Protein AF-A0A944NUC6-F1 (afdb_monomer_lite)

Secondary structure (DSSP, 8-state):
--S-PPPTT---SS--HHHHHHHHHHHHHTT---SS---TTSHHHHHHHHHHHHHHHT--TT--------HHHHHHHHHTTB--EEPTTT-SEE--B-TT------------SEEEEE---STTS-HHHHTTTT-EEESSSPPTT-STTTSTT---EEEEP---HHHHHHHHHHHHHHHHHHHHHHHHHHHHHHHHHHHHHHHHH-

pLDDT: mean 84.46, std 10.83, range [43.16, 95.19]

Structure (mmCIF, N/CA/C/O backbone):
data_AF-A0A944NUC6-F1
#
_entry.id   AF-A0A944NUC6-F1
#
loop_
_atom_site.group_PDB
_atom_site.id
_atom_site.type_symbol
_atom_site.label_atom_id
_atom_site.label_alt_id
_atom_site.label_comp_id
_atom_site.label_asym_id
_atom_site.label_entity_id
_atom_site.label_seq_id
_atom_site.pdbx_PDB_ins_code
_atom_site.Cartn_x
_atom_site.Cartn_y
_atom_site.Cartn_z
_atom_site.occupancy
_atom_site.B_iso_or_equiv
_atom_site.auth_seq_id
_atom_site.auth_comp_id
_atom_site.auth_asym_id
_atom_site.auth_atom_id
_atom_site.pdbx_PDB_model_num
ATOM 1 N N . MET A 1 1 ? 20.958 -6.343 -6.997 1.00 46.28 1 MET A N 1
ATOM 2 C CA . MET A 1 1 ? 20.683 -6.403 -8.445 1.00 46.28 1 MET A CA 1
ATOM 3 C C . MET A 1 1 ? 20.862 -5.013 -9.021 1.00 46.28 1 MET A C 1
ATOM 5 O O . MET A 1 1 ? 19.959 -4.197 -8.927 1.00 46.28 1 MET A O 1
ATOM 9 N N . GLY A 1 2 ? 22.048 -4.734 -9.545 1.00 62.09 2 GLY A N 1
ATOM 10 C CA . GLY A 1 2 ? 22.354 -3.5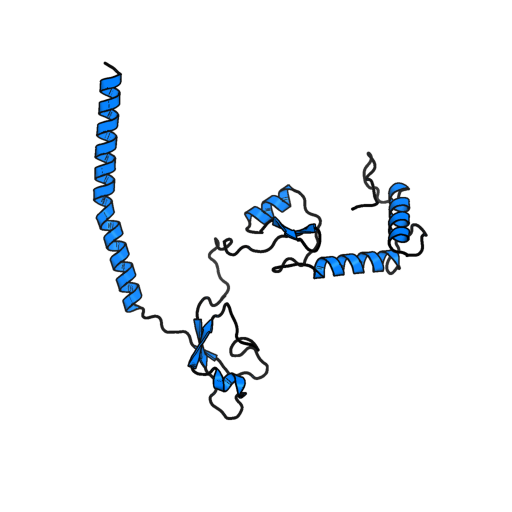20 -10.291 1.00 62.09 2 GLY A CA 1
ATOM 11 C C . GLY A 1 2 ? 23.604 -3.801 -11.112 1.00 62.09 2 GLY A C 1
ATOM 12 O O . GLY A 1 2 ? 24.539 -4.387 -10.578 1.00 62.09 2 GLY A O 1
ATOM 13 N N . PHE A 1 3 ? 23.583 -3.474 -12.403 1.00 78.38 3 PHE A N 1
ATOM 14 C CA . PHE A 1 3 ? 24.744 -3.628 -13.293 1.00 78.38 3 PHE A CA 1
ATOM 15 C C . PHE A 1 3 ? 25.654 -2.391 -13.282 1.00 78.38 3 PHE A C 1
ATOM 17 O O . PHE A 1 3 ? 26.691 -2.398 -13.932 1.00 78.38 3 PHE A O 1
ATOM 24 N N . TYR A 1 4 ? 25.244 -1.329 -12.578 1.00 80.94 4 TYR A N 1
ATOM 25 C CA . TYR A 1 4 ? 25.973 -0.071 -12.474 1.00 80.94 4 TYR A CA 1
ATOM 26 C C . TYR A 1 4 ? 26.653 0.038 -11.112 1.00 80.94 4 TYR A C 1
ATOM 28 O O . TYR A 1 4 ? 25.987 0.000 -10.074 1.00 80.94 4 TYR A O 1
ATOM 36 N N . GLU A 1 5 ? 27.970 0.197 -11.136 1.00 78.88 5 GLU A N 1
ATOM 37 C CA . GLU A 1 5 ? 28.780 0.525 -9.969 1.00 78.88 5 GLU A CA 1
ATOM 38 C C . GLU A 1 5 ? 29.063 2.026 -9.997 1.00 78.88 5 GLU A C 1
ATOM 40 O O . GLU A 1 5 ? 29.609 2.538 -10.975 1.00 78.88 5 GLU A O 1
ATOM 45 N N . VAL A 1 6 ? 28.644 2.736 -8.946 1.00 79.62 6 VAL A N 1
ATOM 46 C CA . VAL A 1 6 ? 28.823 4.190 -8.857 1.00 79.62 6 VAL A CA 1
ATOM 47 C C . VAL A 1 6 ? 30.314 4.488 -8.667 1.00 79.62 6 VAL A C 1
ATOM 49 O O . VAL A 1 6 ? 30.884 4.026 -7.678 1.00 79.62 6 VAL A O 1
ATOM 52 N N . PRO A 1 7 ? 30.953 5.257 -9.565 1.00 80.75 7 PRO A N 1
ATOM 53 C CA . PRO A 1 7 ? 32.351 5.643 -9.406 1.00 80.75 7 PRO A CA 1
ATOM 54 C C . PRO A 1 7 ? 32.568 6.572 -8.201 1.00 80.75 7 PRO A C 1
ATOM 56 O O . PRO A 1 7 ? 31.659 7.305 -7.808 1.00 80.75 7 PRO A O 1
ATOM 59 N N . ASP A 1 8 ? 33.798 6.634 -7.678 1.00 80.44 8 ASP A N 1
ATOM 60 C CA . ASP A 1 8 ? 34.169 7.472 -6.517 1.00 80.44 8 ASP A CA 1
ATOM 61 C C . ASP A 1 8 ? 33.830 8.969 -6.680 1.00 80.44 8 ASP A C 1
ATOM 63 O O . ASP A 1 8 ? 33.650 9.690 -5.700 1.00 80.44 8 ASP A O 1
ATOM 67 N N . TRP A 1 9 ? 33.739 9.450 -7.920 1.00 77.12 9 TRP A N 1
ATOM 68 C CA . TRP A 1 9 ? 33.444 10.841 -8.274 1.00 77.12 9 TRP A CA 1
ATOM 69 C C . TRP A 1 9 ? 31.947 11.121 -8.524 1.00 77.12 9 TRP A C 1
ATOM 71 O O . TRP A 1 9 ? 31.584 12.251 -8.847 1.00 77.12 9 TRP A O 1
ATOM 81 N N . GLY A 1 10 ? 31.070 10.133 -8.313 1.00 76.00 10 GLY A N 1
ATOM 82 C CA . GLY A 1 10 ? 29.612 10.273 -8.398 1.00 76.00 10 GLY A CA 1
ATOM 83 C C . GLY A 1 10 ? 29.039 10.179 -9.818 1.00 76.00 10 GLY A C 1
ATOM 84 O O . GLY A 1 10 ? 29.759 9.980 -10.786 1.00 76.00 10 GLY A O 1
ATOM 85 N N . MET A 1 11 ? 27.712 10.296 -9.954 1.00 76.19 11 MET A N 1
ATOM 86 C CA . MET A 1 11 ? 27.051 10.305 -11.269 1.00 76.19 11 MET A CA 1
ATOM 87 C C . MET A 1 11 ? 27.157 11.684 -11.931 1.00 76.19 11 MET A C 1
ATOM 89 O O . MET A 1 11 ? 26.741 12.687 -11.351 1.00 76.19 11 MET A O 1
ATOM 93 N N . THR A 1 12 ? 27.664 11.727 -13.164 1.00 76.38 12 THR A N 1
ATOM 94 C CA . THR A 1 12 ? 27.666 12.933 -14.007 1.00 76.38 12 THR A CA 1
ATOM 95 C C . THR A 1 12 ? 26.425 13.023 -14.888 1.00 76.38 12 THR A C 1
ATOM 97 O O . THR A 1 12 ? 25.766 12.031 -15.180 1.00 76.38 12 THR A O 1
ATOM 100 N N . GLU A 1 13 ? 26.138 14.231 -15.373 1.00 77.25 13 GLU A N 1
ATOM 101 C CA . GLU A 1 13 ? 25.104 14.492 -16.386 1.00 77.25 13 GLU A CA 1
ATOM 102 C C . GLU A 1 13 ? 25.438 13.889 -17.766 1.00 77.25 13 GLU A C 1
ATOM 104 O O . GLU A 1 13 ? 24.554 13.683 -18.597 1.00 77.25 13 GLU A O 1
ATOM 109 N N . PHE A 1 14 ? 26.713 13.565 -17.998 1.00 80.00 14 PHE A N 1
ATOM 110 C CA . PHE A 1 14 ? 27.183 12.887 -19.199 1.00 80.00 14 PHE A CA 1
ATOM 111 C C . PHE A 1 14 ? 27.312 11.381 -18.951 1.00 80.00 14 PHE A C 1
ATOM 113 O O . PHE A 1 14 ? 27.876 10.996 -17.923 1.00 80.00 14 PHE A O 1
ATOM 120 N N . PRO A 1 15 ? 26.857 10.533 -19.894 1.00 80.31 15 PRO A N 1
ATOM 121 C CA . PRO A 1 15 ? 27.066 9.095 -19.817 1.00 80.31 15 PRO A CA 1
ATOM 122 C C . PRO A 1 15 ? 28.557 8.763 -19.767 1.00 80.31 15 PRO A C 1
ATOM 124 O O . PRO A 1 15 ? 29.322 9.162 -20.649 1.00 80.31 15 PRO A O 1
ATOM 127 N N . ASP A 1 16 ? 28.958 8.008 -18.754 1.00 85.50 16 ASP A N 1
ATOM 128 C CA . ASP A 1 16 ? 30.321 7.530 -18.580 1.00 85.50 16 ASP A CA 1
ATOM 129 C C . ASP A 1 16 ? 30.466 6.065 -19.023 1.00 85.50 16 ASP A C 1
ATOM 131 O O . ASP A 1 16 ? 29.503 5.399 -19.417 1.00 85.50 16 ASP A O 1
ATOM 135 N N . ARG A 1 17 ? 31.699 5.541 -18.996 1.00 87.88 17 ARG A N 1
ATOM 136 C CA . ARG A 1 17 ? 31.959 4.147 -19.394 1.00 87.88 17 ARG A CA 1
ATOM 137 C C . ARG A 1 17 ? 31.218 3.149 -18.508 1.00 87.88 17 ARG A C 1
ATOM 139 O O . ARG A 1 17 ? 30.648 2.205 -19.044 1.00 87.88 17 ARG A O 1
ATOM 146 N N . ALA A 1 18 ? 31.186 3.384 -17.194 1.00 87.88 18 ALA A N 1
ATOM 147 C CA . ALA A 1 18 ? 30.512 2.498 -16.252 1.00 87.88 18 ALA A CA 1
ATOM 148 C C . ALA A 1 18 ? 29.012 2.385 -16.567 1.00 87.88 18 ALA A C 1
ATOM 150 O O . ALA A 1 18 ? 28.465 1.283 -16.570 1.00 87.88 18 ALA A O 1
ATOM 151 N N . LEU A 1 19 ? 28.352 3.495 -16.917 1.00 87.25 19 LEU A N 1
ATOM 152 C CA . LEU A 1 19 ? 26.937 3.488 -17.280 1.00 87.25 19 LEU A CA 1
ATOM 153 C C . LEU A 1 19 ? 26.707 2.770 -18.610 1.00 87.25 19 LEU A C 1
ATOM 155 O O . LEU A 1 19 ? 25.783 1.968 -18.726 1.00 87.25 19 LEU A O 1
ATOM 159 N N . ILE A 1 20 ? 27.554 3.020 -19.609 1.00 91.12 20 ILE A N 1
ATOM 160 C CA . ILE A 1 20 ? 27.450 2.365 -20.921 1.00 91.12 20 ILE A CA 1
ATOM 161 C C . ILE A 1 20 ? 27.622 0.846 -20.785 1.00 91.12 20 ILE A C 1
ATOM 163 O O . ILE A 1 20 ? 26.850 0.081 -21.369 1.00 91.12 20 ILE A O 1
ATOM 167 N N . ASP A 1 21 ? 28.596 0.395 -19.998 1.00 92.81 21 ASP A N 1
ATOM 168 C CA . ASP A 1 21 ? 28.842 -1.031 -19.775 1.00 92.81 21 ASP A CA 1
ATOM 169 C C . ASP A 1 21 ? 27.716 -1.681 -18.955 1.00 92.81 21 ASP A C 1
ATOM 171 O O . ASP A 1 21 ? 27.313 -2.815 -19.243 1.00 92.81 21 ASP A O 1
ATOM 175 N N . ALA A 1 22 ? 27.112 -0.940 -18.021 1.00 91.06 22 ALA A N 1
ATOM 176 C CA . ALA A 1 22 ? 25.904 -1.368 -17.322 1.00 91.06 22 ALA A CA 1
ATOM 177 C C . ALA A 1 22 ? 24.711 -1.538 -18.280 1.00 91.06 22 ALA A C 1
ATOM 179 O O . ALA A 1 22 ? 24.008 -2.549 -18.211 1.00 91.06 22 ALA A O 1
ATOM 180 N N . ILE A 1 23 ? 24.504 -0.597 -19.212 1.00 92.19 23 ILE A N 1
ATOM 181 C CA . ILE A 1 23 ? 23.442 -0.687 -20.228 1.00 92.19 23 ILE A CA 1
ATOM 182 C C . ILE A 1 23 ? 23.675 -1.901 -21.132 1.00 92.19 23 ILE A C 1
ATOM 184 O O . ILE A 1 23 ? 22.739 -2.663 -21.368 1.00 92.19 23 ILE A O 1
ATOM 188 N N . ARG A 1 24 ? 24.910 -2.141 -21.591 1.00 93.62 24 ARG A N 1
ATOM 189 C CA . ARG A 1 24 ? 25.240 -3.332 -22.398 1.00 93.62 24 ARG A CA 1
ATOM 190 C C . ARG A 1 24 ? 24.974 -4.626 -21.643 1.00 93.62 24 ARG A C 1
ATOM 192 O O . ARG A 1 2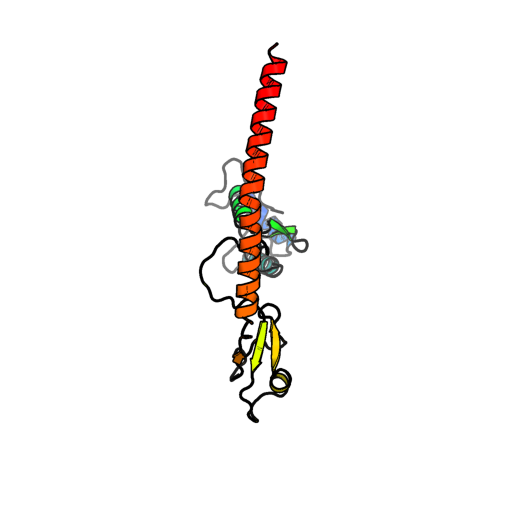4 ? 24.409 -5.557 -22.211 1.00 93.62 24 ARG A O 1
ATOM 199 N N . SER A 1 25 ? 25.348 -4.674 -20.368 1.00 94.38 25 SER A N 1
ATOM 200 C CA . SER A 1 25 ? 25.112 -5.835 -19.507 1.00 94.38 25 SER A CA 1
ATOM 201 C C . SER A 1 25 ? 23.618 -6.099 -19.328 1.00 94.38 25 SER A C 1
ATOM 203 O O . SER A 1 25 ? 23.173 -7.236 -19.472 1.00 94.38 25 SER A O 1
ATOM 205 N N . PHE A 1 26 ? 22.825 -5.046 -19.105 1.00 93.44 26 PHE A N 1
ATOM 206 C CA . PHE A 1 26 ? 21.367 -5.138 -19.039 1.00 93.44 26 PHE A CA 1
ATOM 207 C C . PHE A 1 26 ? 20.762 -5.623 -20.361 1.00 93.44 26 PHE A C 1
ATOM 209 O O . PHE A 1 26 ? 19.933 -6.531 -20.357 1.00 93.44 26 PHE A O 1
ATOM 216 N N . GLN A 1 27 ? 21.184 -5.053 -21.490 1.00 94.88 27 GLN A N 1
ATOM 217 C CA . GLN A 1 27 ? 20.711 -5.453 -22.815 1.00 94.88 27 GLN A CA 1
ATOM 218 C C . GLN A 1 27 ? 21.014 -6.924 -23.089 1.00 94.88 27 GLN A C 1
ATOM 220 O O . GLN A 1 27 ? 20.117 -7.672 -23.468 1.00 94.88 27 GLN A O 1
ATOM 225 N N . HIS A 1 28 ? 22.246 -7.358 -22.818 1.00 95.12 28 HIS A N 1
ATOM 226 C CA . HIS A 1 28 ? 22.660 -8.747 -22.980 1.00 95.12 28 HIS A CA 1
ATOM 227 C C . HIS A 1 28 ? 21.847 -9.691 -22.083 1.00 95.12 28 HIS A C 1
ATOM 229 O O . HIS A 1 28 ? 21.341 -10.707 -22.553 1.00 95.12 28 HIS A O 1
ATOM 235 N N . ALA A 1 29 ? 21.675 -9.346 -20.803 1.00 93.00 29 ALA A N 1
ATOM 236 C CA . ALA A 1 29 ? 20.932 -10.161 -19.841 1.00 93.00 29 ALA A CA 1
ATOM 237 C C . ALA A 1 29 ? 19.447 -10.330 -20.204 1.00 93.00 29 ALA A C 1
ATOM 239 O O . ALA A 1 29 ? 18.843 -11.337 -19.844 1.00 93.00 29 ALA A O 1
ATOM 240 N N . ASN A 1 30 ? 18.870 -9.365 -20.922 1.00 91.94 30 ASN A N 1
ATOM 241 C CA . ASN A 1 30 ? 17.457 -9.360 -21.297 1.00 91.94 30 ASN A CA 1
ATOM 242 C C . ASN A 1 30 ? 17.216 -9.694 -22.777 1.00 91.94 30 ASN A C 1
ATOM 244 O O . ASN A 1 30 ? 16.098 -9.533 -23.261 1.00 91.94 30 ASN A O 1
ATOM 248 N N . GLY A 1 31 ? 18.243 -10.164 -23.497 1.00 94.06 31 GLY A N 1
ATOM 249 C CA . GLY A 1 31 ? 18.125 -10.568 -24.902 1.00 94.06 31 GLY A CA 1
ATOM 250 C C . GLY A 1 31 ? 17.817 -9.419 -25.867 1.00 94.06 31 GLY A C 1
ATOM 251 O O . GLY A 1 31 ? 17.269 -9.661 -26.939 1.00 94.06 31 GLY A O 1
ATOM 252 N N . LEU A 1 32 ? 18.147 -8.183 -25.487 1.00 94.25 32 LEU A N 1
ATOM 253 C CA . LEU A 1 32 ? 17.948 -6.981 -26.297 1.00 94.25 32 LEU A CA 1
ATOM 254 C C . LEU A 1 32 ? 19.165 -6.721 -27.190 1.00 94.25 32 LEU A C 1
ATOM 256 O O . LEU A 1 32 ? 20.244 -7.295 -27.003 1.00 94.25 32 LEU A O 1
ATOM 260 N N . ARG A 1 33 ? 19.034 -5.778 -28.128 1.00 93.19 33 ARG A N 1
ATOM 261 C CA . ARG A 1 33 ? 20.178 -5.322 -28.921 1.00 93.19 33 ARG A CA 1
ATOM 262 C C . ARG A 1 33 ? 21.258 -4.694 -28.029 1.00 93.19 33 ARG A C 1
ATOM 264 O O . ARG A 1 33 ? 21.027 -3.667 -27.400 1.00 93.19 33 ARG A O 1
ATOM 271 N N . VAL A 1 34 ? 22.460 -5.275 -28.031 1.00 95.19 34 VAL A N 1
ATOM 272 C CA . VAL A 1 34 ? 23.605 -4.819 -27.220 1.00 95.19 34 VAL A CA 1
ATOM 273 C C . VAL A 1 34 ? 24.349 -3.679 -27.922 1.00 95.19 34 VAL A C 1
ATOM 275 O O . VAL A 1 34 ? 25.380 -3.883 -28.560 1.00 95.19 34 VAL A O 1
ATOM 278 N N . ASP A 1 35 ? 23.810 -2.467 -27.844 1.00 92.75 35 ASP A N 1
ATOM 279 C CA . ASP A 1 35 ? 24.411 -1.256 -28.422 1.00 92.75 35 ASP A CA 1
ATOM 280 C C . ASP A 1 35 ? 24.954 -0.275 -27.364 1.00 92.75 35 ASP A C 1
ATOM 282 O O . ASP A 1 35 ? 25.686 0.654 -27.705 1.00 92.75 35 ASP A O 1
ATOM 286 N N . GLY A 1 36 ? 24.659 -0.504 -26.080 1.00 91.62 36 GLY A N 1
ATOM 287 C CA . GLY A 1 36 ? 25.018 0.382 -24.973 1.00 91.62 36 GLY A CA 1
ATOM 288 C C . GLY A 1 36 ? 24.222 1.684 -24.939 1.00 91.62 36 GLY A C 1
ATOM 289 O O . GLY A 1 36 ? 24.649 2.637 -24.291 1.00 91.62 36 GLY A O 1
ATOM 290 N N . VAL A 1 37 ? 23.091 1.752 -25.647 1.00 89.81 37 VAL A N 1
ATOM 291 C CA . VAL A 1 37 ? 22.272 2.955 -25.771 1.00 89.81 37 VAL A CA 1
ATOM 292 C C . VAL A 1 37 ? 20.888 2.746 -25.157 1.00 89.81 37 VAL A C 1
ATOM 294 O O . VAL A 1 37 ? 20.161 1.797 -25.455 1.00 89.81 37 VAL A O 1
ATOM 297 N N . MET A 1 38 ? 20.475 3.708 -24.336 1.00 88.81 38 MET A N 1
ATOM 298 C CA . MET A 1 38 ? 19.104 3.839 -23.854 1.00 88.81 38 MET A CA 1
ATOM 299 C C . MET A 1 38 ? 18.512 5.122 -24.441 1.00 88.81 38 MET A C 1
ATOM 301 O O . MET A 1 38 ? 18.889 6.223 -24.051 1.00 88.81 38 MET A O 1
ATOM 305 N N . LYS A 1 39 ? 17.641 4.979 -25.446 1.00 90.44 39 LYS A N 1
ATOM 306 C CA . LYS A 1 39 ? 16.956 6.107 -26.097 1.00 90.44 39 LYS A CA 1
ATOM 307 C C . LYS A 1 39 ? 15.506 6.191 -25.621 1.00 90.44 39 LYS A C 1
ATOM 309 O O . LYS A 1 39 ? 14.908 5.126 -25.459 1.00 90.44 39 LYS A O 1
ATOM 314 N N . PRO A 1 40 ? 14.934 7.403 -25.519 1.00 89.88 40 PRO A N 1
ATOM 315 C CA . PRO A 1 40 ? 13.495 7.583 -25.359 1.00 89.88 40 PRO A CA 1
ATOM 316 C C . PRO A 1 40 ? 12.705 6.848 -26.459 1.00 89.88 40 PRO A C 1
ATOM 318 O O . PRO A 1 40 ? 13.040 6.965 -27.640 1.00 89.88 40 PRO A O 1
ATOM 321 N N . GLY A 1 41 ? 11.682 6.084 -26.084 1.00 88.56 41 GLY A N 1
ATOM 322 C CA . GLY A 1 41 ? 10.894 5.196 -26.944 1.00 88.56 41 GLY A CA 1
ATOM 323 C C . GLY A 1 41 ? 11.647 3.965 -27.467 1.00 88.56 41 GLY A C 1
ATOM 324 O O . GLY A 1 41 ? 11.149 3.279 -28.357 1.00 88.56 41 GLY A O 1
ATOM 325 N N . GLY A 1 42 ? 12.862 3.703 -26.979 1.00 92.38 42 GLY A N 1
ATOM 326 C CA . GLY A 1 42 ? 13.707 2.605 -27.440 1.00 92.38 42 GLY A CA 1
ATOM 327 C C . GLY A 1 42 ? 13.366 1.255 -26.806 1.00 92.38 42 GLY A C 1
ATOM 328 O O . GLY A 1 42 ? 12.628 1.160 -25.825 1.00 92.38 42 GLY A O 1
ATOM 329 N N . GLU A 1 43 ? 13.974 0.195 -27.341 1.00 92.19 43 GLU A N 1
ATOM 330 C CA . GLU A 1 43 ? 13.819 -1.179 -26.845 1.00 92.19 43 GLU A CA 1
ATOM 331 C C . GLU A 1 43 ? 14.286 -1.321 -25.382 1.00 92.19 43 GLU A C 1
ATOM 333 O O . GLU A 1 43 ? 13.545 -1.838 -24.548 1.00 92.19 43 GLU A O 1
ATOM 338 N N . SER A 1 44 ? 15.468 -0.785 -25.045 1.00 92.69 44 SER A N 1
ATOM 339 C CA . SER A 1 44 ? 16.029 -0.826 -23.684 1.00 92.69 44 SER A CA 1
ATOM 340 C C . SER A 1 44 ? 15.137 -0.143 -22.642 1.00 92.69 44 SER A C 1
ATOM 342 O O . SER A 1 44 ? 14.963 -0.666 -21.544 1.00 92.69 44 SER A O 1
ATOM 344 N N . GLU A 1 45 ? 14.575 1.025 -22.975 1.00 93.06 45 GLU A N 1
ATOM 345 C CA . GLU A 1 45 ? 13.673 1.761 -22.079 1.00 93.06 45 GLU A CA 1
ATOM 346 C C . GLU A 1 45 ? 12.348 1.013 -21.916 1.00 93.06 45 GLU A C 1
ATOM 348 O O . GLU A 1 45 ? 11.893 0.814 -20.792 1.00 93.06 45 GLU A O 1
ATOM 353 N N . SER A 1 46 ? 11.766 0.538 -23.021 1.00 92.88 46 SER A N 1
ATOM 354 C CA . SER A 1 46 ? 10.503 -0.206 -23.003 1.00 92.88 46 SER A CA 1
ATOM 355 C C . SER A 1 46 ? 10.610 -1.476 -22.158 1.00 92.88 46 SER A C 1
ATOM 357 O O . SER A 1 46 ? 9.718 -1.774 -21.364 1.00 92.88 46 SER A O 1
ATOM 359 N N . ALA A 1 47 ? 11.724 -2.204 -22.279 1.00 92.50 47 ALA A N 1
ATOM 360 C CA . ALA A 1 47 ? 11.995 -3.384 -21.466 1.00 92.50 47 ALA A CA 1
ATOM 361 C C . ALA A 1 47 ? 12.082 -3.034 -19.973 1.00 92.50 47 ALA A C 1
ATOM 363 O O . ALA A 1 47 ? 11.427 -3.675 -19.149 1.00 92.50 47 ALA A O 1
ATOM 364 N N . LEU A 1 48 ? 12.829 -1.982 -19.622 1.00 91.12 48 LEU A N 1
ATOM 365 C CA . LEU A 1 48 ? 12.954 -1.527 -18.238 1.00 91.12 48 LEU A CA 1
ATOM 366 C C . LEU A 1 48 ? 11.603 -1.073 -17.662 1.00 91.12 48 LEU A C 1
ATOM 368 O O . LEU A 1 48 ? 11.250 -1.437 -16.539 1.00 91.12 48 LEU A O 1
ATOM 372 N N . GLN A 1 49 ? 10.819 -0.326 -18.440 1.00 90.88 49 GLN A N 1
ATOM 373 C CA . GLN A 1 49 ? 9.493 0.134 -18.042 1.00 90.88 49 GLN A CA 1
ATOM 374 C C . GLN A 1 49 ? 8.528 -1.039 -17.842 1.00 90.88 49 GLN A C 1
ATOM 376 O O . GLN A 1 49 ? 7.802 -1.069 -16.848 1.00 90.88 49 GLN A O 1
ATOM 381 N N . SER A 1 50 ? 8.555 -2.036 -18.730 1.00 92.06 50 SER A N 1
ATOM 382 C CA . SER A 1 50 ? 7.748 -3.250 -18.589 1.00 92.06 50 SER A CA 1
ATOM 383 C C . SER A 1 50 ? 8.118 -4.035 -17.329 1.00 92.06 50 SER A C 1
ATOM 385 O O . SER A 1 50 ? 7.230 -4.543 -16.647 1.00 92.06 50 SER A O 1
ATOM 387 N N . MET A 1 51 ? 9.407 -4.127 -16.988 1.00 90.81 51 MET A N 1
ATOM 388 C CA . MET A 1 51 ? 9.853 -4.769 -15.747 1.00 90.81 51 MET A CA 1
ATOM 389 C C . MET A 1 51 ? 9.378 -3.999 -14.515 1.00 90.81 51 MET A C 1
ATOM 391 O O . MET A 1 51 ? 8.862 -4.605 -13.578 1.00 90.81 51 MET A O 1
ATOM 395 N N . ALA A 1 52 ? 9.495 -2.668 -14.523 1.00 90.56 52 ALA A N 1
ATOM 396 C CA . ALA A 1 52 ? 9.019 -1.829 -13.427 1.00 90.56 52 ALA A CA 1
ATOM 397 C C . ALA A 1 52 ? 7.503 -1.980 -13.217 1.00 90.56 52 ALA A C 1
ATOM 399 O O . ALA A 1 52 ? 7.060 -2.205 -12.092 1.00 90.56 52 ALA A O 1
ATOM 400 N N . GLN A 1 53 ? 6.714 -1.953 -14.296 1.00 90.31 53 GLN A N 1
ATOM 401 C CA . GLN A 1 53 ? 5.267 -2.187 -14.246 1.00 90.31 53 GLN A CA 1
ATOM 402 C C . GLN A 1 53 ? 4.926 -3.586 -13.726 1.00 90.31 53 GLN A C 1
ATOM 404 O O . GLN A 1 53 ? 4.001 -3.743 -12.929 1.00 90.31 53 GLN A O 1
ATOM 409 N N . HIS A 1 54 ? 5.686 -4.602 -14.140 1.00 88.19 54 HIS A N 1
ATOM 410 C CA . HIS A 1 54 ? 5.510 -5.967 -13.659 1.00 88.19 54 HIS A CA 1
ATOM 411 C C . HIS A 1 54 ? 5.751 -6.072 -12.147 1.00 88.19 54 HIS A C 1
ATOM 413 O O . HIS A 1 54 ? 4.916 -6.627 -11.436 1.00 88.19 54 HIS A O 1
ATOM 419 N N . LEU A 1 55 ? 6.832 -5.465 -11.643 1.00 89.75 55 LEU A N 1
ATOM 420 C CA . LEU A 1 55 ? 7.137 -5.412 -10.209 1.00 89.75 55 LEU A CA 1
ATOM 421 C C . LEU A 1 55 ? 6.069 -4.649 -9.418 1.00 89.75 55 LEU A C 1
ATOM 423 O O . LEU A 1 55 ? 5.644 -5.115 -8.363 1.00 89.75 55 LEU A O 1
ATOM 427 N N . GLN A 1 56 ? 5.590 -3.514 -9.934 1.00 87.56 56 GLN A N 1
ATOM 428 C CA . GLN A 1 56 ? 4.483 -2.769 -9.323 1.00 87.56 56 GLN A CA 1
ATOM 429 C C . GLN A 1 56 ? 3.195 -3.603 -9.259 1.00 87.56 56 GLN A C 1
ATOM 431 O O . GLN A 1 56 ? 2.469 -3.542 -8.268 1.00 87.56 56 GLN A O 1
ATOM 436 N N . GLY A 1 57 ? 2.928 -4.417 -10.285 1.00 87.38 57 GLY A N 1
ATOM 437 C CA . GLY A 1 57 ? 1.786 -5.334 -10.332 1.00 87.38 57 GLY A CA 1
ATOM 438 C C . GLY A 1 57 ? 1.849 -6.475 -9.311 1.00 87.38 57 GLY A C 1
ATOM 439 O O . GLY A 1 57 ? 0.809 -7.021 -8.952 1.00 87.38 57 GLY A O 1
ATOM 440 N N . MET A 1 58 ? 3.040 -6.805 -8.802 1.00 87.12 58 MET A N 1
ATOM 441 C CA . MET A 1 58 ? 3.241 -7.755 -7.695 1.00 87.12 58 MET A CA 1
ATOM 442 C C . MET A 1 58 ? 3.099 -7.109 -6.309 1.00 87.12 58 MET A C 1
ATOM 444 O O . MET A 1 58 ? 3.311 -7.756 -5.280 1.00 87.12 58 MET A O 1
ATOM 448 N N . GLY A 1 59 ? 2.745 -5.826 -6.276 1.00 85.44 59 GLY A N 1
ATOM 449 C CA . GLY A 1 59 ? 2.406 -5.092 -5.074 1.00 85.44 59 GLY A CA 1
ATOM 450 C C . GLY A 1 59 ? 1.251 -5.722 -4.294 1.00 85.44 59 GLY A C 1
ATOM 451 O O . GLY A 1 59 ? 0.238 -6.132 -4.865 1.00 85.44 59 GLY A O 1
ATOM 452 N N . ARG A 1 60 ? 1.371 -5.802 -2.963 1.00 85.06 60 ARG A N 1
ATOM 453 C CA . ARG A 1 60 ? 0.372 -6.452 -2.096 1.00 85.06 60 ARG A CA 1
ATOM 454 C C . ARG A 1 60 ? -0.211 -5.470 -1.098 1.00 85.06 60 ARG A C 1
ATOM 456 O O . ARG A 1 60 ? 0.428 -4.509 -0.688 1.00 85.06 60 ARG A O 1
ATOM 463 N N . ARG A 1 61 ? -1.443 -5.737 -0.649 1.00 84.69 61 ARG A N 1
ATOM 464 C CA . ARG A 1 61 ? -2.106 -4.982 0.439 1.00 84.69 61 ARG A CA 1
ATOM 465 C C . ARG A 1 61 ? -2.177 -3.462 0.188 1.00 84.69 61 ARG A C 1
ATOM 467 O O . ARG A 1 61 ? -2.263 -2.688 1.137 1.00 84.69 61 ARG A O 1
ATOM 474 N N . GLY A 1 62 ? -2.195 -3.055 -1.083 1.00 82.94 62 GLY A N 1
ATOM 475 C CA . GLY A 1 62 ? -2.264 -1.655 -1.510 1.00 82.94 62 GLY A CA 1
ATOM 476 C C . GLY A 1 62 ? -0.911 -0.977 -1.724 1.00 82.94 62 GLY A C 1
ATOM 477 O O . GLY A 1 62 ? -0.894 0.197 -2.077 1.00 82.94 62 GLY A O 1
ATOM 478 N N . ASP A 1 63 ? 0.201 -1.686 -1.539 1.00 86.50 63 ASP A N 1
ATOM 479 C CA . ASP A 1 63 ? 1.520 -1.182 -1.905 1.00 86.50 63 ASP A CA 1
ATOM 480 C C . ASP A 1 63 ? 1.789 -1.426 -3.393 1.00 86.50 63 ASP A C 1
ATOM 482 O O . ASP A 1 63 ? 2.163 -2.527 -3.774 1.00 86.50 63 ASP A O 1
ATOM 486 N N . THR A 1 64 ? 1.515 -0.434 -4.241 1.00 85.19 64 THR A N 1
ATOM 487 C CA . THR A 1 64 ? 1.602 -0.547 -5.714 1.00 85.19 64 THR A CA 1
ATOM 488 C C . THR A 1 64 ? 2.616 0.416 -6.335 1.00 85.19 64 THR A C 1
ATOM 490 O O . THR A 1 64 ? 2.724 0.512 -7.560 1.00 85.19 64 THR A O 1
ATOM 493 N N . VAL A 1 65 ? 3.321 1.199 -5.517 1.00 89.38 65 VAL A N 1
ATOM 494 C CA . VAL A 1 65 ? 4.226 2.258 -5.980 1.00 89.38 65 VAL A CA 1
ATOM 495 C C . VAL A 1 65 ? 5.663 1.825 -5.735 1.00 89.38 65 VAL A C 1
ATOM 497 O O . VAL A 1 65 ? 6.040 1.532 -4.609 1.00 89.38 65 VAL A O 1
ATOM 500 N N . LEU A 1 66 ? 6.481 1.833 -6.789 1.00 90.62 66 LEU A N 1
ATOM 501 C CA . LEU A 1 66 ? 7.915 1.602 -6.671 1.00 90.62 66 LEU A CA 1
ATOM 502 C C . LEU A 1 66 ? 8.621 2.953 -6.519 1.00 90.62 66 LEU A C 1
ATOM 504 O O . LEU A 1 66 ? 8.450 3.837 -7.357 1.00 90.62 66 LEU A O 1
ATOM 508 N N . ALA A 1 67 ? 9.406 3.115 -5.459 1.00 89.06 67 ALA A N 1
ATOM 509 C CA . ALA A 1 67 ? 10.159 4.334 -5.197 1.00 89.06 67 ALA A CA 1
ATOM 510 C C . ALA A 1 67 ? 11.520 4.002 -4.587 1.00 89.06 67 ALA A C 1
ATOM 512 O O . ALA A 1 67 ? 11.659 3.044 -3.825 1.00 89.06 67 ALA A O 1
ATOM 513 N N . HIS A 1 68 ? 12.518 4.824 -4.897 1.00 86.81 68 HIS A N 1
ATOM 514 C CA . HIS A 1 68 ? 13.763 4.820 -4.148 1.00 86.81 68 HIS A CA 1
ATOM 515 C C . HIS A 1 68 ? 13.570 5.662 -2.884 1.00 86.81 68 HIS A C 1
ATOM 517 O O . HIS A 1 68 ? 13.240 6.843 -2.979 1.00 86.81 68 HIS A O 1
ATOM 523 N N . ILE A 1 69 ? 13.773 5.058 -1.715 1.00 90.94 69 ILE A N 1
ATOM 524 C CA . ILE A 1 69 ? 13.640 5.719 -0.412 1.00 90.94 69 ILE A CA 1
ATOM 525 C C . ILE A 1 69 ? 14.907 5.500 0.414 1.00 90.94 69 ILE A C 1
ATOM 527 O O . ILE A 1 69 ? 15.546 4.450 0.335 1.00 90.94 69 ILE A O 1
ATOM 531 N N . SER A 1 70 ? 15.270 6.485 1.226 1.00 91.62 70 SER A N 1
ATOM 532 C CA . SER A 1 70 ? 16.372 6.375 2.179 1.00 91.62 70 SER A CA 1
ATOM 533 C C . SER A 1 70 ? 15.990 5.511 3.394 1.00 91.62 70 SER A C 1
ATOM 535 O O . SER A 1 70 ? 14.806 5.382 3.726 1.00 91.62 70 SER A O 1
ATOM 537 N N . PRO A 1 71 ? 16.968 4.956 4.137 1.00 91.94 71 PRO A N 1
ATOM 538 C CA . PRO A 1 71 ? 16.693 4.215 5.374 1.00 91.94 71 PRO A CA 1
ATOM 539 C C . PRO A 1 71 ? 15.911 5.023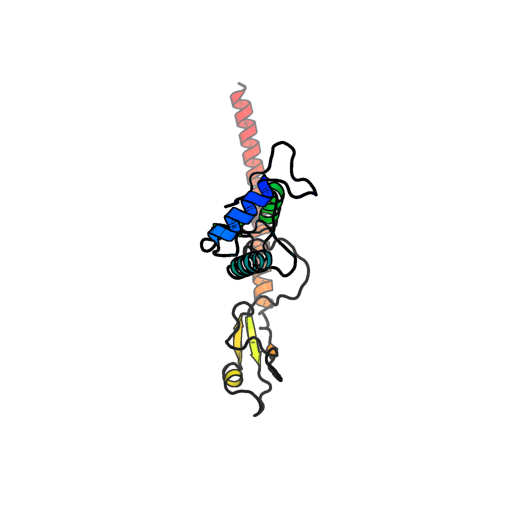 6.425 1.00 91.94 71 PRO A C 1
ATOM 541 O O . PRO A 1 71 ? 15.078 4.471 7.151 1.00 91.94 71 PRO A O 1
ATOM 544 N N . ALA A 1 72 ? 16.148 6.336 6.496 1.00 91.81 72 ALA A N 1
ATOM 545 C CA . ALA A 1 72 ? 15.420 7.233 7.389 1.00 91.81 72 ALA A CA 1
ATOM 546 C C . ALA A 1 72 ? 13.946 7.378 6.966 1.00 91.81 72 ALA A C 1
ATOM 548 O O . ALA A 1 72 ? 13.050 7.271 7.802 1.00 91.81 72 ALA A O 1
ATOM 549 N N . GLU A 1 73 ? 13.673 7.540 5.668 1.00 92.12 73 GLU A N 1
ATOM 550 C CA . GLU A 1 73 ? 12.304 7.603 5.134 1.00 92.12 73 GLU A CA 1
ATOM 551 C C . GLU A 1 73 ? 11.562 6.271 5.291 1.00 92.12 73 GLU A C 1
ATOM 553 O O . GLU A 1 73 ? 10.396 6.254 5.685 1.00 92.12 73 GLU A O 1
ATOM 558 N N . ALA A 1 74 ? 12.245 5.147 5.063 1.00 91.19 74 ALA A N 1
ATOM 559 C CA . ALA A 1 74 ? 11.707 3.813 5.319 1.00 91.19 74 ALA A CA 1
ATOM 560 C C . ALA A 1 74 ? 11.278 3.646 6.788 1.00 91.19 74 ALA A C 1
ATOM 562 O O . ALA A 1 74 ? 10.192 3.134 7.077 1.00 91.19 74 ALA A O 1
ATOM 563 N N . SER A 1 75 ? 12.105 4.126 7.722 1.00 90.50 75 SER A N 1
ATOM 564 C CA . SER A 1 75 ? 11.797 4.108 9.158 1.00 90.50 75 SER A CA 1
ATOM 565 C C . SER A 1 75 ? 10.574 4.973 9.473 1.00 90.50 75 SER A C 1
ATOM 567 O O . SER A 1 75 ? 9.651 4.518 10.147 1.00 90.50 75 SER A O 1
ATOM 569 N N . LEU A 1 76 ? 10.500 6.169 8.887 1.00 91.19 76 LEU A N 1
ATOM 570 C CA . LEU A 1 76 ? 9.372 7.084 9.049 1.00 91.19 76 LEU A CA 1
ATOM 571 C C . LEU A 1 76 ? 8.046 6.497 8.533 1.00 91.19 76 LEU A C 1
ATOM 573 O O . LEU A 1 76 ? 7.005 6.647 9.175 1.00 91.19 76 LEU A O 1
ATOM 577 N N . LEU A 1 77 ? 8.058 5.813 7.386 1.00 90.00 77 LEU A N 1
ATOM 578 C CA . LEU A 1 77 ? 6.869 5.139 6.848 1.00 90.00 77 LEU A CA 1
ATOM 579 C C . LEU A 1 77 ? 6.384 4.020 7.777 1.00 90.00 77 LEU A C 1
ATOM 581 O O . LEU A 1 77 ? 5.177 3.849 7.966 1.00 90.00 77 LEU A O 1
ATOM 585 N N . LYS A 1 78 ? 7.316 3.295 8.401 1.00 88.62 78 LYS A N 1
ATOM 586 C CA . LYS A 1 78 ? 7.008 2.269 9.401 1.00 88.62 78 LYS A CA 1
ATOM 587 C C . LYS A 1 78 ? 6.406 2.867 10.674 1.00 88.62 78 LYS A C 1
ATOM 589 O O . LYS A 1 78 ? 5.387 2.379 11.158 1.00 88.62 78 LYS A O 1
ATOM 594 N N . GLU A 1 79 ? 6.976 3.959 11.177 1.00 86.62 79 GLU A N 1
ATOM 595 C CA . GLU A 1 79 ? 6.455 4.701 12.336 1.00 86.62 79 GLU A CA 1
ATOM 596 C C . GLU A 1 79 ? 5.054 5.268 12.085 1.00 86.62 79 GLU A C 1
ATOM 598 O O . GLU A 1 79 ? 4.194 5.226 12.964 1.00 86.62 79 GLU A O 1
ATOM 603 N N . ARG A 1 80 ? 4.772 5.714 10.853 1.00 84.56 80 ARG A N 1
ATOM 604 C CA . ARG A 1 80 ? 3.426 6.132 10.417 1.00 84.56 80 ARG A CA 1
ATOM 605 C C . ARG A 1 80 ? 2.474 4.961 10.138 1.00 84.56 80 ARG A C 1
ATOM 607 O O . ARG A 1 80 ? 1.360 5.150 9.645 1.00 84.56 80 ARG A O 1
ATOM 614 N N . GLY A 1 81 ? 2.876 3.747 10.511 1.00 81.50 81 GLY A N 1
ATOM 615 C CA . GLY A 1 81 ? 2.041 2.552 10.537 1.00 81.50 81 GLY A CA 1
ATOM 616 C C . GLY A 1 81 ? 2.041 1.726 9.254 1.00 81.50 81 GLY A C 1
ATOM 617 O O . GLY A 1 81 ? 1.174 0.854 9.092 1.00 81.50 81 GLY A O 1
ATOM 618 N N . GLY A 1 82 ? 3.006 1.977 8.369 1.00 87.88 82 GLY A N 1
ATOM 619 C CA . GLY A 1 82 ? 3.410 1.036 7.335 1.00 87.88 82 GLY A CA 1
ATOM 620 C C . GLY A 1 82 ? 4.029 -0.223 7.949 1.00 87.88 82 GLY A C 1
ATOM 621 O O . GLY A 1 82 ? 4.663 -0.174 9.000 1.00 87.88 82 GLY A O 1
ATOM 622 N N . ALA A 1 83 ? 3.831 -1.377 7.316 1.00 89.00 83 ALA A N 1
ATOM 623 C CA . ALA A 1 83 ? 4.368 -2.639 7.825 1.00 89.00 83 ALA A CA 1
ATOM 624 C C . ALA A 1 83 ? 5.904 -2.724 7.739 1.00 89.00 83 ALA A C 1
ATOM 626 O O . ALA A 1 83 ? 6.540 -3.199 8.684 1.00 89.00 83 ALA A O 1
ATOM 627 N N . GLY A 1 84 ? 6.488 -2.259 6.627 1.00 90.31 84 GLY A N 1
ATOM 628 C CA . GLY A 1 84 ? 7.923 -2.374 6.358 1.00 90.31 84 GLY A CA 1
ATOM 629 C C . GLY A 1 84 ? 8.388 -3.832 6.296 1.00 90.31 84 GLY A C 1
ATOM 630 O O . GLY A 1 84 ? 9.402 -4.173 6.906 1.00 90.31 84 GLY A O 1
ATOM 631 N N . THR A 1 85 ? 7.604 -4.705 5.657 1.00 91.44 85 THR A N 1
ATOM 632 C CA . THR A 1 85 ? 7.917 -6.134 5.471 1.00 91.44 85 THR A CA 1
ATOM 633 C C . THR A 1 85 ? 8.611 -6.363 4.134 1.00 91.44 85 THR A C 1
ATOM 635 O O . THR A 1 85 ? 8.609 -5.485 3.286 1.00 91.44 85 THR A O 1
ATOM 638 N N . ILE A 1 86 ? 9.210 -7.535 3.925 1.00 91.88 86 ILE A N 1
ATOM 639 C CA . ILE A 1 86 ? 9.713 -7.925 2.602 1.00 91.88 86 ILE A CA 1
ATOM 640 C C . ILE A 1 86 ? 8.605 -8.669 1.859 1.00 91.88 86 ILE A C 1
ATOM 642 O O . ILE A 1 86 ? 7.983 -9.583 2.410 1.00 91.88 86 ILE A O 1
ATOM 646 N N . ASN A 1 87 ? 8.361 -8.279 0.614 1.00 87.94 87 ASN A N 1
ATOM 647 C CA . ASN A 1 87 ? 7.471 -8.991 -0.283 1.00 87.94 87 ASN A CA 1
ATOM 648 C C . ASN A 1 87 ? 8.142 -10.326 -0.689 1.00 87.94 87 ASN A C 1
ATOM 650 O O . ASN A 1 87 ? 9.237 -10.302 -1.245 1.00 87.94 87 ASN A O 1
ATOM 654 N N . PRO A 1 88 ? 7.535 -11.495 -0.412 1.00 90.19 88 PRO A N 1
ATOM 655 C CA . PRO A 1 88 ? 8.103 -12.798 -0.745 1.00 90.19 88 PRO A CA 1
ATOM 656 C C . PRO A 1 88 ? 8.122 -13.084 -2.252 1.00 90.19 88 PRO A C 1
ATOM 658 O O . PRO A 1 88 ? 8.907 -13.922 -2.677 1.00 90.19 88 PRO A O 1
ATOM 661 N N . ASP A 1 89 ? 7.286 -12.403 -3.041 1.00 86.88 89 ASP A N 1
ATOM 662 C CA . ASP A 1 89 ? 7.184 -12.600 -4.487 1.00 86.88 89 ASP A CA 1
ATOM 663 C C . ASP A 1 89 ? 8.261 -11.795 -5.234 1.00 86.88 89 ASP A C 1
ATOM 665 O O . ASP A 1 89 ? 8.808 -12.261 -6.230 1.00 86.88 89 ASP A O 1
ATOM 669 N N . THR A 1 90 ? 8.610 -10.601 -4.734 1.00 88.81 90 THR A N 1
ATOM 670 C CA . THR A 1 90 ? 9.586 -9.701 -5.385 1.00 88.81 90 THR A CA 1
ATOM 671 C C . THR A 1 90 ? 10.924 -9.579 -4.657 1.00 88.81 90 THR A C 1
ATOM 673 O O . THR A 1 90 ? 11.901 -9.119 -5.242 1.00 88.81 90 THR A O 1
ATOM 676 N N . GLY A 1 91 ? 10.984 -9.927 -3.370 1.00 88.75 91 GLY A N 1
ATOM 677 C CA . GLY A 1 91 ? 12.134 -9.665 -2.500 1.00 88.75 91 GLY A CA 1
ATOM 678 C C . GLY A 1 91 ? 12.328 -8.188 -2.126 1.00 88.75 91 GLY A C 1
ATOM 679 O O . GLY A 1 91 ? 13.297 -7.862 -1.440 1.00 88.75 91 GLY A O 1
ATOM 680 N N . LEU A 1 92 ? 11.432 -7.291 -2.554 1.00 91.06 92 LEU A N 1
ATOM 681 C CA . LEU A 1 92 ? 11.507 -5.855 -2.276 1.00 91.06 92 LEU A CA 1
ATOM 682 C C . LEU A 1 92 ? 10.791 -5.492 -0.969 1.00 91.06 92 LEU A C 1
ATOM 684 O O . LEU A 1 92 ? 9.918 -6.218 -0.492 1.00 91.06 92 LEU A O 1
ATOM 688 N N . LEU A 1 93 ? 11.168 -4.356 -0.383 1.00 91.19 93 LEU A N 1
ATOM 689 C CA . LEU A 1 93 ? 10.517 -3.814 0.809 1.00 91.19 93 LEU A CA 1
ATOM 690 C C . LEU A 1 93 ? 9.111 -3.312 0.455 1.00 91.19 93 LEU A C 1
ATOM 692 O O . LEU A 1 93 ? 8.955 -2.602 -0.534 1.00 91.19 93 LEU A O 1
ATOM 696 N N . GLU A 1 94 ? 8.117 -3.659 1.273 1.00 89.94 94 GLU A N 1
ATOM 697 C CA . GLU A 1 94 ? 6.723 -3.249 1.107 1.00 89.94 94 GLU A CA 1
ATOM 698 C C . GLU A 1 94 ? 6.179 -2.465 2.317 1.00 89.94 94 GLU A C 1
ATOM 700 O O . GLU A 1 94 ? 6.423 -2.796 3.488 1.00 89.94 94 GLU A O 1
ATOM 705 N N . PHE A 1 95 ? 5.383 -1.429 2.037 1.00 90.06 95 PHE A N 1
ATOM 706 C CA . PHE A 1 95 ? 4.736 -0.579 3.042 1.00 90.06 95 PHE A CA 1
ATOM 707 C C . PHE A 1 95 ? 3.229 -0.504 2.820 1.00 90.06 95 PHE A C 1
ATOM 709 O O . PHE A 1 95 ? 2.721 0.324 2.073 1.00 90.06 95 PHE A O 1
ATOM 716 N N . TYR A 1 96 ? 2.482 -1.315 3.566 1.00 86.31 96 TYR A N 1
ATOM 717 C CA . TYR A 1 96 ? 1.024 -1.230 3.612 1.00 86.31 96 TYR A CA 1
ATOM 718 C C . TYR A 1 96 ? 0.529 -0.859 5.010 1.00 86.31 96 TYR A C 1
ATOM 720 O O . TYR A 1 96 ? 1.181 -1.126 6.025 1.00 86.31 96 TYR A O 1
ATOM 728 N N . ARG A 1 97 ? -0.668 -0.268 5.072 1.00 82.56 97 ARG A N 1
ATOM 729 C CA . ARG A 1 97 ? -1.302 0.132 6.331 1.00 82.56 97 ARG A CA 1
ATOM 730 C C . ARG A 1 97 ? -1.635 -1.096 7.175 1.00 82.56 97 ARG A C 1
ATOM 732 O O . ARG A 1 97 ? -2.454 -1.929 6.789 1.00 82.56 97 ARG A O 1
ATOM 739 N N . THR A 1 98 ? -1.045 -1.190 8.360 1.00 72.62 98 THR A N 1
ATOM 740 C CA . THR A 1 98 ? -1.405 -2.234 9.326 1.00 72.62 98 THR A CA 1
ATOM 741 C C . THR A 1 98 ? -2.701 -1.867 10.059 1.00 72.62 98 THR A C 1
ATOM 743 O O . THR A 1 98 ? -2.982 -0.694 10.307 1.00 72.62 98 THR A O 1
ATOM 746 N N . ALA A 1 99 ? -3.503 -2.863 10.455 1.00 62.69 99 ALA A N 1
ATOM 747 C CA . ALA A 1 99 ? -4.779 -2.647 11.156 1.00 62.69 99 ALA A CA 1
ATOM 748 C C . ALA A 1 99 ? -4.644 -1.891 12.499 1.00 62.69 99 ALA A C 1
ATOM 750 O O . ALA A 1 99 ? -5.642 -1.413 13.033 1.00 62.69 99 ALA A O 1
ATOM 751 N N . LYS A 1 100 ? -3.420 -1.765 13.034 1.00 55.22 100 LYS A N 1
ATOM 752 C CA . LYS A 1 100 ? -3.106 -1.023 14.263 1.00 55.22 100 LYS A CA 1
ATOM 753 C C . LYS A 1 100 ? -2.747 0.455 14.026 1.00 55.22 100 LYS A C 1
ATOM 755 O O . LYS A 1 100 ? -2.646 1.194 14.997 1.00 55.22 100 LYS A O 1
ATOM 760 N N . SER A 1 101 ? -2.632 0.918 12.775 1.00 52.19 101 SER A N 1
ATOM 761 C CA . SER A 1 101 ? -2.427 2.338 12.424 1.00 52.19 101 SER A CA 1
ATOM 762 C C . SER A 1 101 ? -3.748 3.127 12.373 1.00 52.19 101 SER A C 1
ATOM 764 O O . SER A 1 101 ? -4.090 3.787 11.393 1.00 52.19 101 SER A O 1
ATOM 766 N N . THR A 1 102 ? -4.565 3.012 13.422 1.00 47.72 102 THR A N 1
ATOM 767 C CA . THR A 1 102 ? -5.739 3.876 13.633 1.00 47.72 102 THR A CA 1
ATOM 768 C C . THR A 1 102 ? -5.598 4.617 14.950 1.00 47.72 102 THR A C 1
ATOM 770 O O . THR A 1 102 ? -6.446 4.507 15.831 1.00 47.72 102 THR A O 1
ATOM 773 N N . THR A 1 103 ? -4.532 5.400 15.062 1.00 49.25 103 THR A N 1
ATOM 774 C CA . THR A 1 103 ? -4.488 6.525 15.994 1.00 49.25 103 THR A CA 1
ATOM 775 C C . THR A 1 103 ? -4.455 7.787 15.152 1.00 49.25 103 THR A C 1
ATOM 777 O O . THR A 1 103 ? -3.398 8.352 14.935 1.00 49.25 103 THR A O 1
ATOM 780 N N . ASN A 1 104 ? -5.608 8.159 14.592 1.00 53.00 104 ASN A N 1
ATOM 781 C CA . ASN A 1 104 ? -5.958 9.549 14.306 1.00 53.00 104 ASN A CA 1
ATOM 782 C C . ASN A 1 104 ? -7.467 9.641 14.058 1.00 53.00 104 ASN A C 1
ATOM 784 O O . ASN A 1 104 ? -7.997 9.206 13.036 1.00 53.00 104 ASN A O 1
ATOM 788 N N . LYS A 1 105 ? -8.165 10.196 15.055 1.00 60.94 105 LYS A N 1
ATOM 789 C CA . LYS A 1 105 ? -9.464 10.841 14.872 1.00 60.94 105 LYS A CA 1
ATOM 790 C C . LYS A 1 105 ? -9.251 11.965 13.855 1.00 60.94 105 LYS A C 1
ATOM 792 O O . LYS A 1 105 ? -8.487 12.872 14.158 1.00 60.94 105 LYS A O 1
ATOM 797 N N . ASN A 1 106 ? -9.862 11.860 12.674 1.00 50.62 106 ASN A N 1
ATOM 798 C CA . ASN A 1 106 ? -10.650 12.915 12.019 1.00 50.62 106 ASN A CA 1
ATOM 799 C C . ASN A 1 106 ? -11.086 12.464 10.608 1.00 50.62 106 ASN A C 1
ATOM 801 O O . ASN A 1 106 ? -10.279 12.322 9.697 1.00 50.62 106 ASN A O 1
ATOM 805 N N . THR A 1 107 ? -12.397 12.229 10.484 1.00 51.16 107 THR A N 1
ATOM 806 C CA . THR A 1 107 ? -13.259 12.493 9.312 1.00 51.16 107 THR A CA 1
ATOM 807 C C . THR A 1 107 ? -12.799 12.052 7.916 1.00 51.16 107 THR A C 1
ATOM 809 O O . THR A 1 107 ? -12.313 12.843 7.116 1.00 51.16 107 THR A O 1
ATOM 812 N N . SER A 1 108 ? -13.155 10.817 7.564 1.00 43.16 108 SER A N 1
ATOM 813 C CA . SER A 1 108 ? -13.977 10.541 6.377 1.00 43.16 108 SER A CA 1
ATOM 814 C C . SER A 1 108 ? -14.863 9.337 6.699 1.00 43.16 108 SER A C 1
ATOM 816 O O . SER A 1 108 ? -14.423 8.424 7.401 1.00 43.16 108 SER A O 1
ATOM 818 N N . ASP A 1 109 ? -16.121 9.386 6.267 1.00 51.25 109 ASP A N 1
ATOM 819 C CA . ASP A 1 109 ? -17.201 8.429 6.526 1.00 51.25 109 ASP A CA 1
ATOM 820 C C . ASP A 1 109 ? -16.897 6.996 6.049 1.00 51.25 109 ASP A C 1
ATOM 822 O O . ASP A 1 109 ? -17.550 6.439 5.169 1.00 51.25 109 ASP A O 1
ATOM 826 N N . THR A 1 110 ? -15.921 6.338 6.665 1.00 51.59 110 THR A N 1
ATOM 827 C CA . THR A 1 110 ? -15.810 4.884 6.632 1.00 51.59 110 THR A CA 1
ATOM 828 C C . THR A 1 110 ? -16.850 4.357 7.601 1.00 51.59 110 THR A C 1
ATOM 830 O O . THR A 1 110 ? -16.610 4.237 8.805 1.00 51.59 110 THR A O 1
ATOM 833 N N . LYS A 1 111 ? -18.054 4.103 7.078 1.00 63.00 111 LYS A N 1
ATOM 834 C CA . LYS A 1 111 ? -19.127 3.433 7.813 1.00 63.00 111 LYS A CA 1
ATOM 835 C C . LYS A 1 111 ? -18.566 2.124 8.378 1.00 63.00 111 LYS A C 1
ATOM 837 O O . LYS A 1 111 ? -18.405 1.152 7.657 1.00 63.00 111 LYS A O 1
ATOM 842 N N . LYS A 1 112 ? -18.218 2.103 9.666 1.00 66.44 112 LYS A N 1
ATOM 84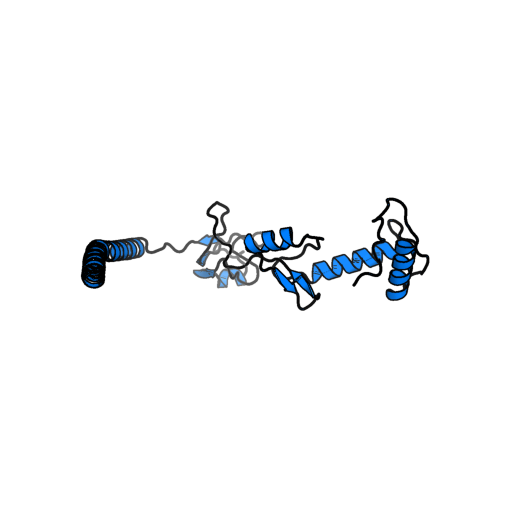3 C CA . LYS A 1 112 ? -17.786 0.894 10.379 1.00 66.44 112 LYS A CA 1
ATOM 844 C C . LYS A 1 112 ? -18.992 0.224 11.020 1.00 66.44 112 LYS A C 1
ATOM 846 O O . LYS A 1 112 ? -19.799 0.883 11.675 1.00 66.44 112 LYS A O 1
ATOM 851 N N . GLY A 1 113 ? -19.082 -1.096 10.889 1.00 76.12 113 GLY A N 1
ATOM 852 C CA . GLY A 1 113 ? -20.120 -1.912 11.518 1.00 76.12 113 GLY A CA 1
ATOM 853 C C . GLY A 1 113 ? -20.983 -2.672 10.516 1.00 76.12 113 GLY A C 1
ATOM 854 O O . GLY A 1 113 ? -20.595 -2.888 9.370 1.00 76.12 113 GLY A O 1
ATOM 855 N N . SER A 1 114 ? -22.156 -3.109 10.968 1.00 85.00 114 SER A N 1
ATOM 856 C CA . SER A 1 114 ? -23.090 -3.881 10.149 1.00 85.00 114 SER A CA 1
ATOM 857 C C . SER A 1 114 ? -24.347 -3.085 9.819 1.00 85.00 114 SER A C 1
ATOM 859 O O . SER A 1 114 ? -24.857 -2.340 10.655 1.00 85.00 114 SER A O 1
ATOM 861 N N . TYR A 1 115 ? -24.875 -3.293 8.620 1.00 87.88 115 TYR A N 1
ATOM 862 C CA . TYR A 1 115 ? -26.111 -2.691 8.130 1.00 87.88 115 TYR A CA 1
ATOM 863 C C . TYR A 1 115 ? -27.100 -3.775 7.706 1.00 87.88 115 TYR A C 1
ATOM 865 O O . TYR A 1 115 ? -26.723 -4.926 7.481 1.00 87.88 115 TYR A O 1
ATOM 873 N N . ILE A 1 116 ? -28.373 -3.414 7.599 1.00 90.94 116 ILE A N 1
ATOM 874 C CA . ILE A 1 116 ? -29.429 -4.263 7.052 1.00 90.94 116 ILE A CA 1
ATOM 875 C C . ILE A 1 116 ? -29.648 -3.855 5.594 1.00 90.94 116 ILE A C 1
ATOM 877 O O . ILE A 1 116 ? -29.862 -2.682 5.293 1.00 90.94 116 ILE A O 1
ATOM 881 N N . TRP A 1 117 ? -29.584 -4.814 4.672 1.00 92.38 117 TRP A N 1
ATOM 882 C CA . TRP A 1 117 ? -29.823 -4.553 3.252 1.00 92.38 117 TRP A CA 1
ATOM 883 C C . TRP A 1 117 ? -31.316 -4.331 3.003 1.00 92.38 117 TRP A C 1
ATOM 885 O O . TRP A 1 117 ? -32.127 -5.204 3.315 1.00 92.38 117 TRP A O 1
ATOM 895 N N . ARG A 1 118 ? -31.688 -3.206 2.390 1.00 93.19 118 ARG A N 1
ATOM 896 C CA . ARG A 1 118 ? -33.065 -2.911 1.977 1.00 93.19 118 ARG A CA 1
ATOM 897 C C . ARG A 1 118 ? -33.159 -2.753 0.472 1.00 93.19 118 ARG A C 1
ATOM 899 O O . ARG A 1 118 ? -32.370 -2.049 -0.150 1.00 93.19 118 ARG A O 1
ATOM 906 N N . THR A 1 119 ? -34.119 -3.433 -0.135 1.00 93.00 119 THR A N 1
ATOM 907 C CA . THR A 1 119 ? -34.405 -3.290 -1.568 1.00 93.00 119 THR A CA 1
ATOM 908 C C . THR A 1 119 ? -35.537 -2.302 -1.800 1.00 93.00 119 THR A C 1
ATOM 910 O O . THR A 1 119 ? -36.382 -2.138 -0.928 1.00 93.00 119 THR A O 1
ATOM 913 N N . ALA A 1 120 ? -35.632 -1.748 -3.011 1.00 88.38 120 ALA A N 1
ATOM 914 C CA . ALA A 1 120 ? -36.761 -0.904 -3.409 1.00 88.38 120 ALA A CA 1
ATOM 915 C C . ALA A 1 120 ? -38.128 -1.625 -3.397 1.00 88.38 120 ALA A C 1
ATOM 917 O O . ALA A 1 120 ? -39.158 -0.964 -3.411 1.00 88.38 120 ALA A O 1
ATOM 918 N N . GLY A 1 121 ? -38.144 -2.965 -3.362 1.00 85.25 121 GLY A N 1
ATOM 919 C CA . GLY A 1 121 ? -39.366 -3.762 -3.201 1.00 85.25 121 GLY A CA 1
ATOM 920 C C . GLY A 1 121 ? -40.219 -3.915 -4.464 1.00 85.25 121 GLY A C 1
ATOM 921 O O . GLY A 1 121 ? -41.313 -4.460 -4.382 1.00 85.25 121 GLY A O 1
ATOM 922 N N . ASP A 1 122 ? -39.733 -3.468 -5.623 1.00 88.12 122 ASP A N 1
ATOM 923 C CA . ASP A 1 122 ? -40.428 -3.603 -6.907 1.00 88.12 122 ASP A CA 1
ATOM 924 C C . ASP A 1 122 ? -39.888 -4.748 -7.779 1.00 88.12 122 ASP A C 1
ATOM 926 O O . ASP A 1 122 ? -38.835 -5.335 -7.516 1.00 88.12 122 ASP A O 1
ATOM 930 N N . SER A 1 123 ? -40.609 -5.047 -8.862 1.00 86.44 123 SER A N 1
ATOM 931 C CA . SER A 1 123 ? -40.272 -6.107 -9.820 1.00 86.44 123 SER A CA 1
ATOM 932 C C . SER A 1 123 ? -38.978 -5.863 -10.607 1.00 86.44 123 SER A C 1
ATOM 934 O O . SER A 1 123 ? -38.497 -6.776 -11.273 1.00 86.44 123 SER A O 1
ATOM 936 N N . LYS A 1 124 ? -38.386 -4.659 -10.535 1.00 86.69 124 LYS A N 1
ATOM 937 C CA . LYS A 1 124 ? -37.109 -4.327 -11.192 1.00 86.69 124 LYS A CA 1
ATOM 938 C C . LYS A 1 124 ? -35.900 -4.643 -10.305 1.00 86.69 124 LYS A C 1
ATOM 940 O O . LYS A 1 124 ? -34.757 -4.473 -10.735 1.00 86.69 124 LYS A O 1
ATOM 945 N N . VAL A 1 125 ? -36.117 -5.086 -9.067 1.00 87.69 125 VAL A N 1
ATOM 946 C CA . VAL A 1 125 ? -35.047 -5.550 -8.183 1.00 87.69 125 VAL A CA 1
ATOM 947 C C . VAL A 1 125 ? -34.510 -6.890 -8.694 1.00 87.69 125 VAL A C 1
ATOM 949 O O . VAL A 1 125 ? -35.244 -7.863 -8.837 1.00 87.69 125 VAL A O 1
ATOM 952 N N . ARG A 1 126 ? -33.196 -6.956 -8.936 1.00 87.56 126 ARG A N 1
ATOM 953 C CA . ARG A 1 126 ? -32.502 -8.193 -9.329 1.00 87.56 126 ARG A CA 1
ATOM 954 C C . ARG A 1 126 ? -32.738 -9.291 -8.284 1.00 87.56 126 ARG A C 1
ATOM 956 O O . ARG A 1 126 ? -32.684 -9.017 -7.083 1.00 87.56 126 ARG A O 1
ATOM 963 N N . SER A 1 127 ? -32.919 -10.537 -8.721 1.00 87.62 127 SER A N 1
ATOM 964 C CA . SER A 1 127 ? -33.188 -11.688 -7.838 1.00 87.62 127 SER A CA 1
ATOM 965 C C . SER A 1 127 ? -32.137 -11.855 -6.730 1.00 87.62 127 SER A C 1
ATOM 967 O O . SER A 1 127 ? -32.477 -12.124 -5.575 1.00 87.62 127 SER A O 1
ATOM 969 N N . SER A 1 128 ? -30.863 -11.598 -7.044 1.00 87.75 128 SER A N 1
ATOM 970 C CA . SER A 1 128 ? -29.760 -11.609 -6.078 1.00 87.75 128 SER A CA 1
ATOM 971 C C . SER A 1 128 ? -29.925 -10.566 -4.965 1.00 87.75 128 SER A C 1
ATOM 973 O O . SER A 1 128 ? -29.623 -10.860 -3.811 1.00 87.75 128 SER A O 1
ATOM 975 N N . HIS A 1 129 ? -30.448 -9.374 -5.273 1.00 89.69 129 HIS A N 1
ATOM 976 C CA . HIS A 1 129 ? -30.677 -8.302 -4.298 1.00 89.69 129 HIS A CA 1
ATOM 977 C C . HIS A 1 129 ? -31.928 -8.576 -3.461 1.00 89.69 129 HIS A C 1
ATOM 979 O O . HIS A 1 129 ? -31.906 -8.369 -2.249 1.00 89.69 129 HIS A O 1
ATOM 985 N N . ALA A 1 130 ? -32.991 -9.107 -4.075 1.00 89.81 130 ALA A N 1
ATOM 986 C CA . ALA A 1 130 ? -34.205 -9.512 -3.367 1.00 89.81 130 ALA A CA 1
ATOM 987 C C . ALA A 1 130 ? -33.896 -10.535 -2.259 1.00 89.81 130 ALA A C 1
ATOM 989 O O . ALA A 1 130 ? -34.374 -10.395 -1.135 1.00 89.81 130 ALA A O 1
ATOM 990 N N . ARG A 1 131 ? -32.996 -11.495 -2.525 1.00 90.38 131 ARG A N 1
ATOM 991 C CA . ARG A 1 131 ? -32.548 -12.492 -1.534 1.00 90.38 131 ARG A CA 1
ATOM 992 C C . ARG A 1 131 ? -31.761 -11.892 -0.359 1.00 90.38 131 ARG A C 1
ATOM 994 O O . ARG A 1 131 ? -31.658 -12.528 0.691 1.00 90.38 131 ARG A O 1
ATOM 1001 N N . ARG A 1 132 ? -31.192 -10.693 -0.525 1.00 90.62 132 ARG A N 1
ATOM 1002 C CA . ARG A 1 132 ? -30.428 -9.974 0.511 1.00 90.62 132 ARG A CA 1
ATOM 1003 C C . ARG A 1 132 ? -31.314 -9.106 1.399 1.00 90.62 132 ARG A C 1
ATOM 1005 O O . ARG A 1 132 ? -30.886 -8.776 2.499 1.00 90.62 132 ARG A O 1
ATOM 1012 N N . ASN A 1 133 ? -32.529 -8.773 0.961 1.00 92.81 133 ASN A N 1
ATOM 1013 C CA . ASN A 1 133 ? -33.436 -7.897 1.696 1.00 92.81 133 ASN A CA 1
ATOM 1014 C C . ASN A 1 133 ? -33.665 -8.388 3.140 1.00 92.81 133 ASN A C 1
ATOM 1016 O O . ASN A 1 133 ? -33.978 -9.555 3.368 1.00 92.81 133 ASN A O 1
ATOM 1020 N N . GLY A 1 134 ? -33.486 -7.499 4.117 1.00 90.00 134 GLY A N 1
ATOM 1021 C CA . GLY A 1 134 ? -33.625 -7.784 5.548 1.00 90.00 134 GLY A CA 1
ATOM 1022 C C . GLY A 1 134 ? -32.437 -8.507 6.195 1.00 90.00 134 GLY A C 1
ATOM 1023 O O . GLY A 1 134 ? -32.413 -8.652 7.416 1.00 90.00 134 GLY A O 1
ATOM 1024 N N . ARG A 1 135 ? -31.426 -8.936 5.428 1.00 89.69 135 ARG A N 1
ATOM 1025 C CA . ARG A 1 135 ? -30.223 -9.573 5.986 1.00 89.69 135 ARG A CA 1
ATOM 1026 C C . ARG A 1 135 ? -29.212 -8.531 6.448 1.00 89.69 135 ARG A C 1
ATOM 1028 O O . ARG A 1 135 ? -29.137 -7.431 5.905 1.00 89.69 135 ARG A O 1
ATOM 1035 N N . THR A 1 136 ? -28.427 -8.901 7.456 1.00 89.69 136 THR A N 1
ATOM 1036 C CA . THR A 1 136 ? -27.346 -8.066 7.987 1.00 89.69 136 THR A CA 1
ATOM 1037 C C . THR A 1 136 ? -26.041 -8.351 7.241 1.00 89.69 136 THR A C 1
ATOM 1039 O O . THR A 1 136 ? -25.665 -9.512 7.108 1.00 89.69 136 THR A O 1
ATOM 1042 N N . PHE A 1 137 ? -25.345 -7.306 6.801 1.00 87.31 137 PHE A N 1
ATOM 1043 C CA . PHE A 1 137 ? -24.036 -7.375 6.148 1.00 87.31 137 PHE A CA 1
ATOM 1044 C C . PHE A 1 137 ? -23.040 -6.466 6.861 1.00 87.31 137 PHE A C 1
ATOM 1046 O O . PHE A 1 137 ? -23.432 -5.492 7.501 1.00 87.31 137 PHE A O 1
ATOM 1053 N N . SER A 1 138 ? -21.754 -6.792 6.759 1.00 85.50 138 SER A N 1
ATOM 1054 C CA . SER A 1 138 ? -20.676 -5.937 7.256 1.00 85.50 138 SER A CA 1
ATOM 1055 C C . SER A 1 138 ? -20.247 -4.951 6.172 1.00 85.50 138 SER A C 1
ATOM 1057 O O . SER A 1 138 ? -20.212 -5.313 4.996 1.00 85.50 138 SER A O 1
ATOM 1059 N N . TRP A 1 139 ? -19.888 -3.727 6.560 1.00 81.94 139 TRP A N 1
ATOM 1060 C CA . TRP A 1 139 ? -19.186 -2.804 5.662 1.00 81.94 139 TRP A CA 1
ATOM 1061 C C . TRP A 1 139 ? -17.777 -3.302 5.305 1.00 81.94 139 TRP A C 1
ATOM 1063 O O . TRP A 1 139 ? -17.298 -3.029 4.216 1.00 81.94 139 TRP A O 1
ATOM 1073 N N . ASP A 1 140 ? -17.150 -4.106 6.170 1.00 82.25 140 ASP A N 1
ATOM 1074 C CA . ASP A 1 140 ? -15.792 -4.628 5.943 1.00 82.25 140 ASP A CA 1
ATOM 1075 C C . ASP A 1 140 ? -15.751 -5.889 5.056 1.00 82.25 140 ASP A C 1
ATOM 1077 O O . ASP A 1 140 ? -14.684 -6.292 4.603 1.00 82.25 140 ASP A O 1
ATOM 1081 N N . ASN A 1 141 ? -16.894 -6.547 4.833 1.00 81.06 141 ASN A N 1
ATOM 1082 C CA . ASN A 1 141 ? -16.986 -7.764 4.021 1.00 81.06 141 ASN A CA 1
ATOM 1083 C C . ASN A 1 141 ? -18.226 -7.694 3.111 1.00 81.06 141 ASN A C 1
ATOM 1085 O O . ASN A 1 141 ? -19.291 -8.210 3.487 1.00 81.06 141 ASN A O 1
ATOM 1089 N N . PRO A 1 142 ? -18.133 -6.987 1.967 1.00 81.75 142 PRO A N 1
ATOM 1090 C CA . PRO A 1 142 ? -19.255 -6.811 1.058 1.00 81.75 142 PRO A CA 1
ATOM 1091 C C . PRO A 1 142 ? -19.689 -8.144 0.436 1.00 81.75 142 PRO A C 1
ATOM 1093 O O . PRO A 1 142 ? -18.857 -9.000 0.134 1.00 81.75 142 PRO A O 1
ATOM 1096 N N . PRO A 1 143 ? -20.995 -8.330 0.190 1.00 81.81 143 PRO A N 1
ATOM 1097 C CA . PRO A 1 143 ? -21.459 -9.449 -0.613 1.00 81.81 143 PRO A CA 1
ATOM 1098 C C . PRO A 1 143 ? -21.045 -9.279 -2.084 1.00 81.81 143 PRO A C 1
ATOM 1100 O O . PRO A 1 143 ? -20.785 -8.174 -2.556 1.00 81.81 143 PRO A O 1
ATOM 1103 N N . GLU A 1 144 ? -21.050 -10.378 -2.836 1.00 76.00 144 GLU A N 1
ATOM 1104 C CA . GLU A 1 144 ? -20.745 -10.392 -4.273 1.00 76.00 144 GLU A CA 1
ATOM 1105 C C . GLU A 1 144 ? -21.566 -9.332 -5.042 1.00 76.00 144 GLU A C 1
ATOM 1107 O O . GLU A 1 144 ? -22.795 -9.292 -4.939 1.00 76.00 144 GLU A O 1
ATOM 1112 N N . GLY A 1 145 ? -20.913 -8.440 -5.789 1.00 76.81 145 GLY A N 1
ATOM 1113 C CA . GLY A 1 145 ? -21.575 -7.309 -6.458 1.00 76.81 145 GLY A CA 1
ATOM 1114 C C . GLY A 1 145 ? -21.712 -6.026 -5.622 1.00 76.81 145 GLY A C 1
ATOM 1115 O O . GLY A 1 145 ? -22.416 -5.114 -6.051 1.00 76.81 145 GLY A O 1
ATOM 1116 N N . GLY A 1 146 ? -21.046 -5.947 -4.466 1.00 86.62 146 GLY A N 1
ATOM 1117 C CA . GLY A 1 146 ? -20.862 -4.709 -3.703 1.00 86.62 146 GLY A CA 1
ATOM 1118 C C . GLY A 1 146 ? -21.987 -4.377 -2.720 1.00 86.62 146 GLY A C 1
ATOM 1119 O O . GLY A 1 146 ? -22.859 -5.201 -2.411 1.00 86.62 146 GLY A O 1
ATOM 1120 N N . HIS A 1 147 ? -21.947 -3.153 -2.199 1.00 87.44 147 HIS A N 1
ATOM 1121 C CA . HIS A 1 147 ? -22.908 -2.621 -1.236 1.00 87.44 147 HIS A CA 1
ATOM 1122 C C . HIS A 1 147 ? -24.211 -2.137 -1.906 1.00 87.44 147 HIS A C 1
ATOM 1124 O O . HIS A 1 147 ? -24.273 -1.927 -3.125 1.00 87.44 147 HIS A O 1
ATOM 1130 N N . PRO A 1 148 ? -25.302 -1.958 -1.133 1.00 89.06 148 PRO A N 1
ATOM 1131 C CA . PRO A 1 148 ? -26.535 -1.383 -1.661 1.00 89.06 148 PRO A CA 1
ATOM 1132 C C . PRO A 1 148 ? -26.270 -0.016 -2.305 1.00 89.06 148 PRO A C 1
ATOM 1134 O O . PRO A 1 148 ? -25.679 0.856 -1.674 1.00 89.06 148 PRO A O 1
ATOM 1137 N N . GLY A 1 149 ? -26.733 0.167 -3.542 1.00 86.19 149 GLY A N 1
ATOM 1138 C CA . GLY A 1 149 ? -26.615 1.433 -4.274 1.00 86.19 149 GLY A CA 1
ATOM 1139 C C . GLY A 1 149 ? -25.366 1.581 -5.150 1.00 86.19 149 GLY A C 1
ATOM 1140 O O . GLY A 1 149 ? -25.335 2.495 -5.963 1.00 86.19 149 GLY A O 1
ATOM 1141 N N . GLU A 1 150 ? -24.380 0.682 -5.059 1.00 82.69 150 GLU A N 1
ATOM 1142 C CA . GLU A 1 150 ? -23.133 0.799 -5.843 1.00 82.69 150 GLU A CA 1
ATOM 1143 C C . GLU A 1 150 ? -23.268 0.296 -7.286 1.00 82.69 150 GLU A C 1
ATOM 1145 O O . GLU A 1 150 ? -22.678 0.850 -8.210 1.00 82.69 150 GLU A O 1
ATOM 1150 N N . ALA A 1 151 ? -24.060 -0.756 -7.506 1.00 83.69 151 ALA A N 1
ATOM 1151 C CA . ALA A 1 151 ? -24.275 -1.290 -8.848 1.00 83.69 151 ALA A CA 1
ATOM 1152 C C . ALA A 1 151 ? -25.104 -0.331 -9.726 1.00 83.69 151 ALA A C 1
ATOM 1154 O O . ALA A 1 151 ? -25.978 0.390 -9.240 1.00 83.69 151 ALA A O 1
ATOM 1155 N N . TYR A 1 152 ? -24.912 -0.391 -11.049 1.00 81.56 152 TYR A N 1
ATOM 1156 C CA . TYR A 1 152 ? -25.642 0.461 -11.994 1.00 81.56 152 TYR A CA 1
ATOM 1157 C C . TYR A 1 152 ? -27.169 0.347 -11.820 1.00 81.56 152 TYR A C 1
ATOM 1159 O O . TYR A 1 152 ? -27.739 -0.752 -11.702 1.00 81.56 152 TYR A O 1
ATOM 1167 N N . ASN A 1 153 ? -27.839 1.503 -11.796 1.00 84.62 153 ASN A N 1
ATOM 1168 C CA . ASN A 1 153 ? -29.280 1.639 -11.558 1.00 84.62 153 ASN A CA 1
ATOM 1169 C C . ASN A 1 153 ? -29.780 0.920 -10.283 1.00 84.62 153 ASN A C 1
ATOM 1171 O O . ASN A 1 153 ? -30.951 0.538 -10.192 1.00 84.62 153 ASN A O 1
ATOM 1175 N N . CYS A 1 154 ? -28.910 0.688 -9.294 1.00 87.50 154 CYS A N 1
ATOM 1176 C CA . CYS A 1 154 ? -29.287 0.065 -8.032 1.00 87.50 154 CYS A CA 1
ATOM 1177 C C . CYS A 1 154 ? -29.935 1.090 -7.098 1.00 87.50 154 CYS A C 1
ATOM 1179 O O . CYS A 1 154 ? -29.322 2.076 -6.715 1.00 87.50 154 CYS A O 1
ATOM 1181 N N . ARG A 1 155 ? -31.175 0.816 -6.681 1.00 90.19 155 ARG A N 1
ATOM 1182 C CA . ARG A 1 155 ? -31.929 1.623 -5.701 1.00 90.19 155 ARG A CA 1
ATOM 1183 C C . ARG A 1 155 ? -32.016 0.958 -4.322 1.00 90.19 155 ARG A C 1
ATOM 1185 O O . ARG A 1 155 ? -32.936 1.226 -3.559 1.00 90.19 155 ARG A O 1
ATOM 1192 N N . CYS A 1 156 ? -31.129 0.005 -4.035 1.00 91.31 156 CYS A N 1
ATOM 1193 C CA . CYS A 1 156 ? -31.077 -0.626 -2.715 1.00 91.31 156 CYS A CA 1
ATOM 1194 C C . CYS A 1 156 ? -30.387 0.314 -1.722 1.00 91.31 156 CYS A C 1
ATOM 1196 O O . CYS A 1 156 ? -29.487 1.054 -2.107 1.00 91.31 156 CYS A O 1
ATOM 1198 N N . THR A 1 157 ? -30.774 0.252 -0.454 1.00 90.44 157 THR A N 1
ATOM 1199 C CA . THR A 1 157 ? -30.237 1.101 0.611 1.00 90.44 157 THR A CA 1
ATOM 1200 C C . THR A 1 157 ? -29.678 0.265 1.758 1.00 90.44 157 THR A C 1
ATOM 1202 O O . THR A 1 157 ? -30.060 -0.889 1.974 1.00 90.44 157 THR A O 1
ATOM 1205 N N . ALA A 1 158 ? -28.724 0.848 2.481 1.00 90.50 158 ALA A N 1
ATOM 1206 C CA . ALA A 1 158 ? -28.187 0.291 3.713 1.00 90.50 158 ALA A CA 1
ATOM 1207 C C . ALA A 1 158 ? -28.888 0.962 4.900 1.00 90.50 158 ALA A C 1
ATOM 1209 O O . ALA A 1 158 ? -28.692 2.152 5.136 1.00 90.50 158 ALA A O 1
ATOM 1210 N N . GLU A 1 159 ? -29.706 0.207 5.631 1.00 88.75 159 GLU A N 1
ATOM 1211 C CA . GLU A 1 159 ? -30.336 0.680 6.864 1.00 88.75 159 GLU A CA 1
ATOM 1212 C C . GLU A 1 159 ? -29.414 0.391 8.054 1.00 88.75 159 GLU A C 1
ATOM 1214 O O . GLU A 1 159 ? -28.919 -0.728 8.225 1.00 88.75 159 GLU A O 1
ATOM 1219 N N . GLU A 1 160 ? -29.170 1.395 8.891 1.00 81.94 160 GLU A N 1
ATOM 1220 C CA . GLU A 1 160 ? -28.392 1.211 10.111 1.00 81.94 160 GLU A CA 1
ATOM 1221 C C . GLU A 1 160 ? -29.186 0.395 11.132 1.00 81.94 160 GLU A C 1
ATOM 1223 O O . GLU A 1 160 ? -30.365 0.652 11.386 1.00 81.94 160 GLU A O 1
ATOM 1228 N N . LYS A 1 161 ? -28.533 -0.573 11.784 1.00 73.00 161 LYS A N 1
ATOM 1229 C CA . LYS A 1 161 ? -29.120 -1.162 12.988 1.00 73.00 161 LYS A CA 1
ATOM 1230 C C . LYS A 1 161 ? -29.222 -0.068 14.044 1.00 73.00 161 LYS A C 1
ATOM 1232 O O . LYS A 1 161 ? -28.197 0.412 14.528 1.00 73.00 161 LYS A O 1
ATOM 1237 N N . LYS A 1 162 ? -30.448 0.273 14.451 1.00 65.94 162 LYS A N 1
ATOM 1238 C CA . LYS A 1 162 ? -30.671 1.045 15.676 1.00 65.94 162 LYS A CA 1
ATOM 1239 C C . LYS A 1 162 ? -30.016 0.277 16.820 1.00 65.94 162 LYS A C 1
ATOM 1241 O O . LYS A 1 162 ? -30.436 -0.829 17.155 1.00 65.94 162 LYS A O 1
ATOM 1246 N N . LYS A 1 163 ? -28.927 0.824 17.358 1.00 63.56 163 LYS A N 1
ATOM 1247 C CA . LYS A 1 163 ? -28.307 0.277 18.563 1.00 63.56 163 LYS A CA 1
ATOM 1248 C C . LYS A 1 163 ? -29.289 0.467 19.706 1.00 63.56 163 LYS A C 1
ATOM 1250 O O . LYS A 1 163 ? -29.966 1.493 19.773 1.00 63.56 163 LYS A O 1
ATOM 1255 N N . ASP A 1 164 ? -29.340 -0.509 20.599 1.00 70.06 164 ASP A N 1
ATOM 1256 C CA . ASP A 1 164 ? -30.130 -0.405 21.816 1.00 70.06 164 ASP A CA 1
ATOM 1257 C C . ASP A 1 164 ? -29.431 0.574 22.773 1.00 70.06 164 ASP A C 1
ATOM 1259 O O . ASP A 1 164 ? -28.586 0.220 23.603 1.00 70.06 164 ASP A O 1
ATOM 1263 N N . CYS A 1 165 ? -29.659 1.863 22.520 1.00 62.03 165 CYS A N 1
ATOM 1264 C CA . CYS A 1 165 ? -28.919 2.959 23.130 1.00 62.03 165 CYS A CA 1
ATOM 1265 C C . CYS A 1 165 ? -29.136 3.031 24.645 1.00 62.03 165 CYS A C 1
ATOM 1267 O O . CYS A 1 165 ? -28.267 3.552 25.340 1.00 62.03 165 CYS A O 1
ATOM 1269 N N . GLU A 1 166 ? -30.246 2.509 25.170 1.00 72.00 166 GLU A N 1
ATOM 1270 C CA . GLU A 1 166 ? -30.479 2.415 26.615 1.00 72.00 166 GLU A CA 1
ATOM 1271 C C . GLU A 1 166 ? -29.568 1.386 27.277 1.00 72.00 166 GLU A C 1
ATOM 1273 O O . GLU A 1 166 ? -28.905 1.711 28.265 1.00 72.00 166 GLU A O 1
ATOM 1278 N N . LYS A 1 167 ? -29.441 0.192 26.689 1.00 75.31 167 LYS A N 1
ATOM 1279 C CA . LYS A 1 167 ? -28.541 -0.849 27.197 1.00 75.31 167 LYS A CA 1
ATOM 1280 C C . LYS A 1 167 ? -27.090 -0.367 27.245 1.00 75.31 167 LYS A C 1
ATOM 1282 O O . LYS A 1 167 ? -26.431 -0.483 28.276 1.00 75.31 167 LYS A O 1
ATOM 1287 N N . LEU A 1 168 ? -26.619 0.261 26.165 1.00 73.94 168 LEU A N 1
ATOM 1288 C CA . LEU A 1 168 ? -25.261 0.815 26.098 1.00 73.94 168 LEU A CA 1
ATOM 1289 C C . LEU A 1 168 ? -25.036 1.952 27.108 1.00 73.94 168 LEU A C 1
ATOM 1291 O O . LEU A 1 168 ? -23.965 2.042 27.709 1.00 73.94 168 LEU A O 1
ATOM 1295 N N . LYS A 1 169 ? -26.031 2.827 27.317 1.00 77.12 169 LYS A N 1
ATOM 1296 C CA . LYS A 1 169 ? -25.961 3.887 28.338 1.00 77.12 169 LYS A CA 1
ATOM 1297 C C . LYS A 1 169 ? -25.844 3.295 29.743 1.00 77.12 169 LYS A C 1
ATOM 1299 O O . LYS A 1 169 ? -25.019 3.771 30.523 1.00 77.12 169 LYS A O 1
ATOM 1304 N N . TRP A 1 170 ? -26.630 2.264 30.049 1.00 75.62 170 TRP A N 1
ATOM 1305 C CA . TRP A 1 170 ? -26.593 1.577 31.339 1.00 75.62 170 TRP A CA 1
ATOM 1306 C C . TRP A 1 170 ? -25.243 0.903 31.595 1.00 75.62 170 TRP A C 1
ATOM 1308 O O . TRP A 1 170 ? -24.622 1.158 32.625 1.00 75.62 170 TRP A O 1
ATOM 1318 N N . GLU A 1 171 ? -24.753 0.104 30.644 1.00 82.31 171 GLU A N 1
ATOM 1319 C CA . GLU A 1 171 ? -23.468 -0.596 3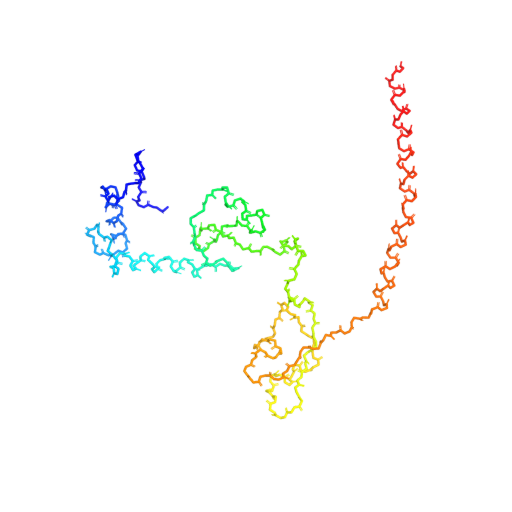0.759 1.00 82.31 171 GLU A CA 1
ATOM 1320 C C . GLU A 1 171 ? -22.305 0.385 30.942 1.00 82.31 171 GLU A C 1
ATOM 1322 O O . GLU A 1 171 ? -21.455 0.185 31.814 1.00 82.31 171 GLU A O 1
ATOM 1327 N N . LYS A 1 172 ? -22.312 1.494 30.189 1.00 88.31 172 LYS A N 1
ATOM 1328 C CA . LYS A 1 172 ? -21.328 2.571 30.342 1.00 88.31 172 LYS A CA 1
ATOM 1329 C C . LYS A 1 172 ? -21.377 3.165 31.750 1.00 88.31 172 LYS A C 1
ATOM 1331 O O . LYS A 1 172 ? -20.343 3.260 32.403 1.00 88.31 172 LYS A O 1
ATOM 1336 N N . ASN A 1 173 ? -22.559 3.544 32.233 1.00 85.12 173 ASN A N 1
ATOM 1337 C CA . ASN A 1 173 ? -22.703 4.141 33.561 1.00 85.12 173 ASN A CA 1
ATOM 1338 C C . ASN A 1 173 ? -22.309 3.159 34.678 1.00 85.12 173 ASN A C 1
ATOM 1340 O O . ASN A 1 173 ? -21.673 3.563 35.647 1.00 85.12 173 ASN A O 1
ATOM 1344 N N . ALA A 1 174 ? -22.621 1.868 34.534 1.00 87.88 174 ALA A N 1
ATOM 1345 C CA . ALA A 1 174 ? -22.211 0.835 35.482 1.00 87.88 174 ALA A CA 1
ATOM 1346 C C . ALA A 1 174 ? -20.685 0.645 35.518 1.00 87.88 174 ALA A C 1
ATOM 1348 O O . ALA A 1 174 ? -20.117 0.459 36.591 1.00 87.88 174 ALA A O 1
ATOM 1349 N N . ALA A 1 175 ? -20.009 0.711 34.368 1.00 86.06 175 ALA A N 1
ATOM 1350 C CA . ALA A 1 175 ? -18.549 0.663 34.306 1.00 86.06 175 ALA A CA 1
ATOM 1351 C C . ALA A 1 175 ? -17.898 1.890 34.966 1.00 86.06 175 ALA A C 1
ATOM 1353 O O . ALA A 1 175 ? -16.945 1.733 35.724 1.00 86.06 175 ALA A O 1
ATOM 1354 N N . TRP A 1 176 ? -18.448 3.087 34.737 1.00 83.62 176 TRP A N 1
ATOM 1355 C CA . TRP A 1 176 ? -17.971 4.319 35.374 1.00 83.62 176 TRP A CA 1
ATOM 1356 C C . TRP A 1 176 ? -18.093 4.281 36.898 1.00 83.62 176 TRP A C 1
ATOM 1358 O O . TRP A 1 176 ? -17.141 4.654 37.573 1.00 83.62 176 TRP A O 1
ATOM 1368 N N . ARG A 1 177 ? -19.203 3.763 37.444 1.00 85.56 177 ARG A N 1
ATOM 1369 C CA . ARG A 1 177 ? -19.341 3.595 38.902 1.00 85.56 177 ARG A CA 1
ATOM 1370 C C . ARG A 1 177 ? -18.275 2.668 39.480 1.00 85.56 177 ARG A C 1
ATOM 1372 O O . ARG A 1 177 ? -17.600 3.054 40.416 1.00 85.56 177 ARG A O 1
ATOM 1379 N N . ARG A 1 178 ? -18.043 1.501 38.862 1.00 86.50 178 ARG A N 1
ATOM 1380 C CA . ARG A 1 178 ? -16.997 0.568 39.326 1.00 86.50 178 ARG A CA 1
ATOM 1381 C C . ARG A 1 178 ? -15.601 1.187 39.307 1.00 86.50 178 ARG A C 1
ATOM 1383 O O . ARG A 1 178 ? -14.791 0.878 40.168 1.00 86.50 178 ARG A O 1
ATOM 1390 N N . HIS A 1 179 ? -15.302 2.012 38.304 1.00 88.50 179 HIS A N 1
ATOM 1391 C CA . HIS A 1 179 ? -14.032 2.729 38.252 1.00 88.50 179 HIS A CA 1
ATOM 1392 C C . HIS A 1 179 ? -13.911 3.729 39.409 1.00 88.50 179 HIS A C 1
ATOM 1394 O O . HIS A 1 179 ? -12.860 3.812 40.038 1.00 88.50 179 HIS A O 1
ATOM 1400 N N . ASP A 1 180 ? -14.975 4.482 39.685 1.00 89.00 180 ASP A N 1
ATOM 1401 C CA . ASP A 1 180 ? -14.985 5.490 40.746 1.00 89.00 180 ASP A CA 1
ATOM 1402 C C . ASP A 1 180 ? -14.900 4.853 42.143 1.00 89.00 180 ASP A C 1
ATOM 1404 O O . ASP A 1 180 ? -14.090 5.284 42.960 1.00 89.00 180 ASP A O 1
ATOM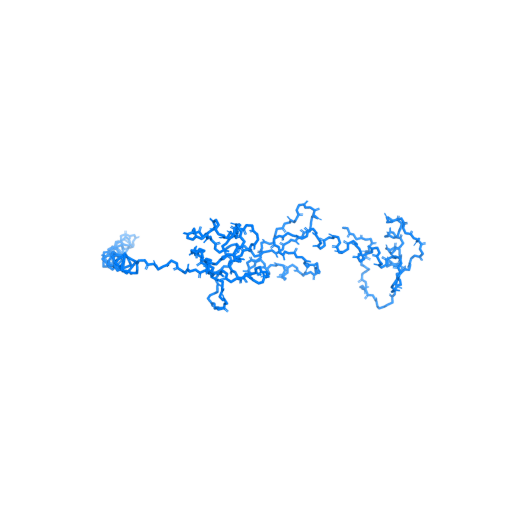 1408 N N . ASP A 1 181 ? -15.604 3.738 42.368 1.00 92.31 181 ASP A N 1
ATOM 1409 C CA . ASP A 1 181 ? -15.554 2.960 43.616 1.00 92.31 181 ASP A CA 1
ATOM 1410 C C . ASP A 1 181 ? -14.138 2.439 43.938 1.00 92.31 181 ASP A C 1
ATOM 1412 O O . ASP A 1 181 ? -13.797 2.217 45.099 1.00 92.31 181 ASP A O 1
ATOM 1416 N N . LEU A 1 182 ? -13.290 2.237 42.921 1.00 92.06 182 LEU A N 1
ATOM 1417 C CA . LEU A 1 182 ? -11.900 1.795 43.093 1.00 92.06 182 LEU A CA 1
ATOM 1418 C C . LEU A 1 182 ? -10.923 2.946 43.347 1.00 92.06 182 LEU A C 1
ATOM 1420 O O . LEU A 1 182 ? -9.795 2.698 43.776 1.00 92.06 182 LEU A O 1
ATOM 1424 N N . ARG A 1 183 ? -11.327 4.198 43.116 1.00 91.25 183 ARG A N 1
ATOM 1425 C CA . ARG A 1 183 ? -10.440 5.358 43.224 1.00 91.25 183 ARG A CA 1
ATOM 1426 C C . ARG A 1 183 ? -9.954 5.578 44.655 1.00 91.25 183 ARG A C 1
ATOM 1428 O O . ARG A 1 183 ? -8.749 5.657 44.878 1.00 91.25 183 ARG A O 1
ATOM 1435 N N . GLU A 1 184 ? -10.869 5.656 45.618 1.00 89.00 184 GLU A N 1
ATOM 1436 C CA . GLU A 1 184 ? -10.511 5.869 47.027 1.00 89.00 184 GLU A CA 1
ATOM 1437 C C . GLU A 1 184 ? -9.677 4.715 47.619 1.00 89.00 184 GLU A C 1
ATOM 1439 O O . GLU A 1 184 ? -8.642 4.998 48.231 1.00 89.00 184 GLU A O 1
ATOM 1444 N N . PRO A 1 185 ? -10.026 3.426 47.411 1.00 94.75 185 PRO A N 1
ATOM 1445 C CA . PRO A 1 185 ? -9.196 2.309 47.860 1.00 94.75 185 PRO A CA 1
ATOM 1446 C C . PRO A 1 185 ? -7.771 2.333 47.301 1.00 94.75 185 PRO A C 1
ATOM 1448 O O . PRO A 1 185 ? -6.827 2.050 48.038 1.00 94.75 185 PRO A O 1
ATOM 1451 N N . ILE A 1 186 ? -7.600 2.679 46.020 1.00 93.06 186 ILE A N 1
ATOM 1452 C CA . ILE A 1 186 ? -6.278 2.769 45.386 1.00 93.06 186 ILE A CA 1
ATOM 1453 C C . ILE A 1 186 ? -5.453 3.896 46.013 1.00 93.06 186 ILE A C 1
ATOM 1455 O O . ILE A 1 186 ? -4.285 3.684 46.333 1.00 93.06 186 ILE A O 1
ATOM 1459 N N . GLU A 1 187 ? -6.037 5.079 46.214 1.00 93.38 187 GLU A N 1
ATOM 1460 C CA . GLU A 1 187 ? -5.326 6.204 46.834 1.00 93.38 187 GLU A CA 1
ATOM 1461 C C . GLU A 1 187 ? -4.943 5.911 48.288 1.00 93.38 187 GLU A C 1
ATOM 1463 O O . GLU A 1 187 ? -3.820 6.198 48.705 1.00 93.38 187 GLU A O 1
ATOM 1468 N N . LYS A 1 188 ? -5.821 5.242 49.042 1.00 94.38 188 LYS A N 1
ATOM 1469 C CA . LYS A 1 188 ? -5.496 4.777 50.393 1.00 94.38 188 LYS A CA 1
ATOM 1470 C C . LYS A 1 188 ? -4.335 3.779 50.386 1.00 94.38 188 LYS A C 1
ATOM 1472 O O . LYS A 1 188 ? -3.382 3.956 51.139 1.00 94.38 188 LYS A O 1
ATOM 1477 N N . ALA A 1 189 ? -4.384 2.772 49.512 1.00 92.75 189 ALA A N 1
ATOM 1478 C CA . ALA A 1 189 ? -3.326 1.771 49.401 1.00 92.75 189 ALA A CA 1
ATOM 1479 C C . ALA A 1 189 ? -1.972 2.399 49.029 1.00 92.75 189 ALA A C 1
ATOM 1481 O O . ALA A 1 189 ? -0.949 2.018 49.591 1.00 92.75 189 ALA A O 1
ATOM 1482 N N . LYS A 1 190 ? -1.956 3.402 48.139 1.00 94.06 190 LYS A N 1
ATOM 1483 C CA . LYS A 1 190 ? -0.741 4.176 47.830 1.00 94.06 190 LYS A CA 1
ATOM 1484 C C . LYS A 1 190 ? -0.190 4.895 49.061 1.00 94.06 190 LYS A C 1
ATOM 1486 O O . LYS A 1 190 ? 1.016 4.867 49.284 1.00 94.06 190 LYS A O 1
ATOM 1491 N N . GLY A 1 191 ? -1.061 5.516 49.858 1.00 93.56 191 GLY A N 1
ATOM 1492 C CA . GLY A 1 191 ? -0.667 6.177 51.103 1.00 93.56 191 GLY A CA 1
ATOM 1493 C C . GLY A 1 191 ? -0.066 5.207 52.125 1.00 93.56 191 GLY A C 1
ATOM 1494 O O . GLY A 1 191 ? 0.967 5.503 52.724 1.00 93.56 191 GLY A O 1
ATOM 1495 N N . ASP A 1 192 ? -0.674 4.030 52.284 1.00 93.94 192 ASP A N 1
ATOM 1496 C CA . ASP A 1 192 ? -0.182 2.988 53.189 1.00 93.94 192 ASP A CA 1
ATOM 1497 C C . ASP A 1 192 ? 1.192 2.448 52.743 1.00 93.94 192 ASP A C 1
ATOM 1499 O O . ASP A 1 192 ? 2.085 2.278 53.578 1.00 93.94 192 ASP A O 1
ATOM 1503 N N . VAL A 1 193 ? 1.395 2.253 51.433 1.00 93.81 193 VAL A N 1
ATOM 1504 C CA . VAL A 1 193 ? 2.694 1.857 50.860 1.00 93.81 193 VAL A CA 1
ATOM 1505 C C . VAL A 1 193 ? 3.756 2.922 51.126 1.00 93.81 193 VAL A C 1
ATOM 1507 O O . VAL A 1 193 ? 4.782 2.595 51.718 1.00 93.81 193 VAL A O 1
ATOM 1510 N N . ALA A 1 194 ? 3.487 4.192 50.813 1.00 92.12 194 ALA A N 1
ATOM 1511 C CA . ALA A 1 194 ? 4.437 5.284 51.045 1.00 92.12 194 ALA A CA 1
ATOM 1512 C C . ALA A 1 194 ? 4.840 5.402 52.527 1.00 92.12 194 ALA A C 1
ATOM 1514 O O . ALA A 1 194 ? 6.004 5.611 52.866 1.00 92.12 194 ALA A O 1
ATOM 1515 N N . LYS A 1 195 ? 3.884 5.201 53.443 1.00 91.50 195 LYS A N 1
ATOM 1516 C CA . LYS A 1 195 ? 4.164 5.190 54.884 1.00 91.50 195 LYS A CA 1
ATOM 1517 C C . LYS A 1 195 ? 5.057 4.016 55.293 1.00 91.50 195 LYS A C 1
ATOM 1519 O O . LYS A 1 195 ? 5.904 4.171 56.171 1.00 91.50 195 LYS A O 1
ATOM 1524 N N . SER A 1 196 ? 4.855 2.844 54.692 1.00 92.25 196 SER A N 1
ATOM 1525 C CA . SER A 1 196 ? 5.693 1.669 54.947 1.00 92.25 196 SER A CA 1
ATOM 1526 C C . SER A 1 196 ? 7.111 1.823 54.389 1.00 92.25 196 SER A C 1
ATOM 1528 O O . SER A 1 196 ? 8.057 1.414 55.055 1.00 92.25 196 SER A O 1
ATOM 1530 N N . GLU A 1 197 ? 7.265 2.468 53.230 1.00 90.31 197 GLU A N 1
ATOM 1531 C CA . GLU A 1 197 ? 8.561 2.767 52.612 1.00 90.31 197 GLU A CA 1
ATOM 1532 C C . GLU A 1 197 ? 9.382 3.721 53.483 1.00 90.31 197 GLU A C 1
ATOM 1534 O O . GLU A 1 197 ? 10.501 3.374 53.856 1.00 90.31 197 GLU A O 1
ATOM 1539 N N . ASN A 1 198 ? 8.795 4.838 53.930 1.00 88.81 198 ASN A N 1
ATOM 1540 C CA . ASN A 1 198 ? 9.469 5.768 54.845 1.00 88.81 198 ASN A CA 1
ATOM 1541 C C . ASN A 1 198 ? 9.933 5.071 56.135 1.00 88.81 198 ASN A C 1
ATOM 1543 O O . ASN A 1 198 ? 11.054 5.270 56.594 1.00 88.81 198 ASN A O 1
ATOM 1547 N N . ARG A 1 199 ? 9.094 4.195 56.703 1.00 88.38 199 ARG A N 1
ATOM 1548 C CA . ARG A 1 199 ? 9.444 3.441 57.916 1.00 88.38 199 ARG A CA 1
ATOM 1549 C C . ARG A 1 199 ? 10.590 2.448 57.686 1.00 88.38 199 ARG A C 1
ATOM 1551 O O . ARG A 1 199 ? 11.358 2.178 58.605 1.00 88.38 199 ARG A O 1
ATOM 1558 N N . LEU A 1 200 ? 10.695 1.870 56.489 1.00 87.75 200 LEU A N 1
ATOM 1559 C CA . LEU A 1 200 ? 11.807 0.991 56.122 1.00 87.75 200 LEU A CA 1
ATOM 1560 C C . LEU A 1 200 ? 13.112 1.769 55.916 1.00 87.75 200 LEU A C 1
ATOM 1562 O O . LEU A 1 200 ? 14.172 1.230 56.221 1.00 87.75 200 LEU A O 1
ATOM 1566 N N . GLU A 1 201 ? 13.051 3.001 55.410 1.00 88.06 201 GLU A N 1
ATOM 1567 C CA . GLU A 1 201 ? 14.224 3.878 55.287 1.00 88.06 201 GLU A CA 1
ATOM 1568 C C . GLU A 1 201 ? 14.760 4.328 56.651 1.00 88.06 201 GLU A C 1
ATOM 1570 O O . GLU A 1 201 ? 15.973 4.280 56.866 1.00 88.06 201 GLU A O 1
ATOM 1575 N N . GLU A 1 202 ? 13.876 4.675 57.592 1.00 86.81 202 GLU A N 1
ATOM 1576 C CA . GLU A 1 202 ? 14.253 4.984 58.980 1.00 86.81 202 GLU A CA 1
ATOM 1577 C C . GLU A 1 202 ? 14.983 3.798 59.633 1.00 86.81 202 GLU A C 1
ATOM 1579 O O . GLU A 1 202 ? 16.104 3.950 60.104 1.00 86.81 202 GLU A O 1
ATOM 1584 N N . LEU A 1 203 ? 14.416 2.587 59.555 1.00 87.00 203 LEU A N 1
ATOM 1585 C CA . LEU A 1 203 ? 15.023 1.371 60.123 1.00 87.00 203 LEU A CA 1
ATOM 1586 C C . LEU A 1 203 ? 16.338 0.938 59.454 1.00 87.00 203 LEU A C 1
ATOM 1588 O O . LEU A 1 203 ? 17.064 0.129 60.020 1.00 87.00 203 LEU A O 1
ATOM 1592 N N . ARG A 1 204 ? 16.618 1.394 58.228 1.00 85.50 204 ARG A N 1
ATOM 1593 C CA . ARG A 1 204 ? 17.891 1.134 57.530 1.00 85.50 204 ARG A CA 1
ATOM 1594 C C . ARG A 1 204 ? 18.981 2.143 57.886 1.00 85.50 204 ARG A C 1
ATOM 1596 O O . ARG A 1 204 ? 20.127 1.925 57.497 1.00 85.50 204 ARG A O 1
ATOM 1603 N N . SER A 1 205 ? 18.608 3.245 58.530 1.00 75.62 205 SER A N 1
ATOM 1604 C CA . SER A 1 205 ? 19.509 4.344 58.883 1.00 75.62 205 SER A CA 1
ATOM 1605 C C . SER A 1 205 ? 20.007 4.273 60.337 1.00 75.62 205 SER A C 1
ATOM 1607 O O . SER A 1 205 ? 20.936 5.009 60.669 1.00 75.62 205 SER A O 1
ATOM 1609 N N . ASP A 1 206 ? 19.422 3.389 61.156 1.00 65.62 206 ASP A N 1
ATOM 1610 C CA . ASP A 1 206 ? 19.863 2.995 62.508 1.00 65.62 206 ASP A CA 1
ATOM 1611 C C . ASP A 1 206 ? 20.818 1.784 62.472 1.00 65.62 206 ASP A C 1
ATOM 1613 O O . ASP A 1 206 ? 21.758 1.741 63.303 1.00 65.62 206 ASP A O 1
#

Sequence (206 aa):
MGFYEVPDWGMTEFPDRALIDAIRSFQHANGLRVDGVMKPGGESESALQSMAQHLQGMGRRGDTVLAHISPAEASLLKERGGAGTINPDTGLLEFYRTAKSTTNKNTSDTKKGSYIWRTAGDSKVRSSHARRNGRTFSWDNPPEGGHPGEAYNCRCTAEEKKKDCEKLKWEKNAAWRRHDDLREPIEKAKGDVAKSENRLEELRSD

Foldseek 3Di:
DFQADADPVGDDPDDDPRQLRRLLVQCVVVVHPRPSDDDVVDPSVVVVVVVLQVVLVLAPQPFNDDDDDDPVVLVVLVVLQFPQDQRPVNRDTGGHHDPPNPPDDDDDPPPFDKWQKDAPPDPPDDPVSVVRHRPIDGSVDADPPGDQPPDPPGPMDTHDPPDPVVVVVVVVVVVVVVVVVVPVVVVVVVVVVVVVVVVVVVVVVD

Radius of gyration: 31.49 Å; chains: 1; bounding box: 75×27×91 Å